Protein AF-A0A357VFW2-F1 (afdb_monomer)

Structure (mmCIF, N/CA/C/O backbone):
data_AF-A0A357VFW2-F1
#
_entry.id   AF-A0A357VFW2-F1
#
loop_
_atom_site.group_PDB
_atom_site.id
_atom_site.type_symbol
_atom_site.label_atom_id
_atom_site.label_alt_id
_atom_site.label_comp_id
_atom_site.label_asym_id
_atom_site.label_entity_id
_atom_site.label_seq_id
_atom_site.pdbx_PDB_ins_code
_atom_site.Cartn_x
_atom_site.Cartn_y
_atom_site.Cartn_z
_atom_site.occupancy
_atom_site.B_iso_or_equiv
_atom_site.auth_seq_id
_atom_site.auth_comp_id
_atom_site.auth_asym_id
_atom_site.auth_atom_id
_atom_site.pdbx_PDB_model_num
ATOM 1 N N . MET A 1 1 ? 42.791 -31.358 -46.274 1.00 45.53 1 MET A N 1
ATOM 2 C CA . MET A 1 1 ? 41.970 -30.712 -45.223 1.00 45.53 1 MET A CA 1
ATOM 3 C C . MET A 1 1 ? 42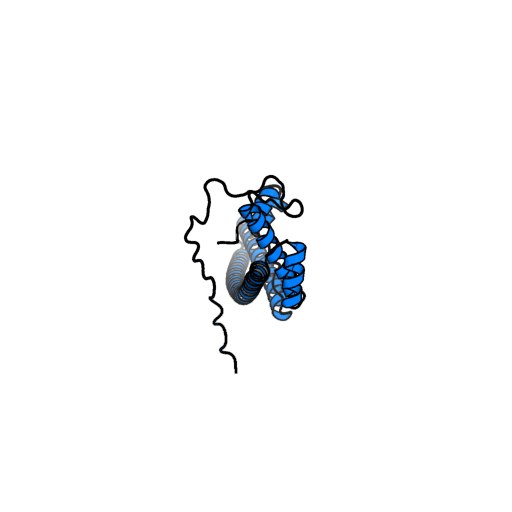.752 -29.547 -44.627 1.00 45.53 1 MET A C 1
ATOM 5 O O . MET A 1 1 ? 43.841 -29.800 -44.119 1.00 45.53 1 MET A O 1
ATOM 9 N N . PRO A 1 2 ? 42.292 -28.289 -44.724 1.00 45.78 2 PRO A N 1
ATOM 10 C CA . PRO A 1 2 ? 43.009 -27.167 -44.134 1.00 45.78 2 PRO A CA 1
ATOM 11 C C . PRO A 1 2 ? 42.614 -26.988 -42.661 1.00 45.78 2 PRO A C 1
ATOM 13 O O . PRO A 1 2 ? 41.439 -27.026 -42.304 1.00 45.78 2 PRO A O 1
ATOM 16 N N . LYS A 1 3 ? 43.633 -26.824 -41.811 1.00 48.56 3 LYS A N 1
ATOM 17 C CA . LYS A 1 3 ? 43.524 -26.674 -40.357 1.00 48.56 3 LYS A CA 1
ATOM 18 C C . LYS A 1 3 ? 42.734 -25.412 -39.990 1.00 48.56 3 LYS A C 1
ATOM 20 O O . LYS A 1 3 ? 43.004 -24.321 -40.490 1.00 48.56 3 LYS A O 1
ATOM 25 N N . THR A 1 4 ? 41.770 -25.587 -39.095 1.00 50.69 4 THR A N 1
ATOM 26 C CA . THR A 1 4 ? 40.896 -24.569 -38.510 1.00 50.69 4 THR A CA 1
ATOM 27 C C . THR A 1 4 ? 41.730 -23.462 -37.858 1.00 50.69 4 THR A C 1
ATOM 29 O O . THR A 1 4 ? 42.474 -23.716 -36.912 1.00 50.69 4 THR A O 1
ATOM 32 N N . LYS A 1 5 ? 41.623 -22.221 -38.350 1.00 56.19 5 LYS A N 1
ATOM 33 C CA . LYS A 1 5 ? 42.227 -21.054 -37.690 1.00 56.19 5 LYS A CA 1
ATOM 34 C C . LYS A 1 5 ? 41.502 -20.823 -36.364 1.00 56.19 5 LYS A C 1
ATOM 36 O O . LYS A 1 5 ? 40.316 -20.491 -36.360 1.00 56.19 5 LYS A O 1
ATOM 41 N N . ALA A 1 6 ? 42.203 -21.009 -35.249 1.00 59.91 6 ALA A N 1
ATOM 42 C CA . ALA A 1 6 ? 41.705 -20.637 -33.934 1.00 59.91 6 ALA A CA 1
ATOM 43 C C . ALA A 1 6 ? 41.395 -19.131 -33.936 1.00 59.91 6 ALA A C 1
ATOM 45 O O . ALA A 1 6 ? 42.291 -18.303 -34.099 1.00 59.91 6 ALA A O 1
ATOM 46 N N . LYS A 1 7 ? 40.112 -18.770 -33.804 1.00 60.91 7 LYS A N 1
ATOM 47 C CA . LYS A 1 7 ? 39.701 -17.385 -33.560 1.00 60.91 7 LYS A CA 1
ATOM 48 C C . LYS A 1 7 ? 40.281 -16.975 -32.210 1.00 60.91 7 LYS A C 1
ATOM 50 O O . LYS A 1 7 ? 39.771 -17.401 -31.176 1.00 60.91 7 LYS A O 1
ATOM 55 N N . LEU A 1 8 ? 41.331 -16.159 -32.227 1.00 60.22 8 LEU A N 1
ATOM 56 C CA . LEU A 1 8 ? 41.776 -15.408 -31.058 1.00 60.22 8 LEU A CA 1
ATOM 57 C C . LEU A 1 8 ? 40.572 -14.610 -30.545 1.00 60.22 8 LEU A C 1
ATOM 59 O O . LEU A 1 8 ? 40.124 -13.658 -31.186 1.00 60.22 8 LEU A O 1
ATOM 63 N N . ARG A 1 9 ? 39.989 -15.056 -29.426 1.00 61.56 9 ARG A N 1
ATOM 64 C CA . ARG A 1 9 ? 38.977 -14.286 -28.706 1.00 61.56 9 ARG A CA 1
ATOM 65 C C . ARG A 1 9 ? 39.698 -13.082 -28.127 1.00 61.56 9 ARG A C 1
ATOM 67 O O . ARG A 1 9 ? 40.464 -13.217 -27.181 1.00 61.56 9 ARG A O 1
ATOM 74 N N . PHE A 1 10 ? 39.473 -11.925 -28.728 1.00 65.31 10 PHE A N 1
ATOM 75 C CA . PHE A 1 10 ? 39.904 -10.659 -28.167 1.00 65.31 10 PHE A CA 1
ATOM 76 C C . PHE A 1 10 ? 39.159 -10.455 -26.840 1.00 65.31 10 PHE A C 1
ATOM 78 O O . PHE A 1 10 ? 37.964 -10.163 -26.838 1.00 65.31 10 PHE A O 1
ATOM 85 N N . SER A 1 11 ? 39.830 -10.707 -25.714 1.00 57.47 11 SER A N 1
ATOM 86 C CA . SER A 1 11 ? 39.312 -10.420 -24.376 1.00 57.47 11 SER A CA 1
ATOM 87 C C . SER A 1 11 ? 40.068 -9.227 -23.814 1.00 57.47 11 SER A C 1
ATOM 89 O O . SER A 1 11 ? 41.259 -9.332 -23.525 1.00 57.47 11 SER A O 1
ATOM 91 N N . VAL A 1 12 ? 39.379 -8.102 -23.653 1.00 64.94 12 VAL A N 1
ATOM 92 C CA . VAL A 1 12 ? 39.906 -6.951 -22.919 1.00 64.94 12 VAL A CA 1
ATOM 93 C C . VAL A 1 12 ? 39.138 -6.866 -21.615 1.00 64.94 12 VAL A C 1
ATOM 95 O O . VAL A 1 12 ? 37.922 -6.682 -21.617 1.00 64.94 12 VAL A O 1
ATOM 98 N N . THR A 1 13 ? 39.850 -7.007 -20.504 1.00 57.09 13 THR A N 1
ATOM 99 C CA . THR A 1 13 ? 39.324 -6.658 -19.187 1.00 57.09 13 THR A CA 1
ATOM 100 C C . THR A 1 13 ? 39.605 -5.178 -18.987 1.00 57.09 13 THR A C 1
ATOM 102 O O . THR A 1 13 ? 40.735 -4.789 -18.701 1.00 57.09 13 THR A O 1
ATOM 105 N N . VAL A 1 14 ? 38.595 -4.337 -19.202 1.00 57.28 14 VAL A N 1
ATOM 106 C CA . VAL A 1 14 ? 38.700 -2.909 -18.891 1.00 57.28 14 VAL A CA 1
ATOM 107 C C . VAL A 1 14 ? 38.576 -2.761 -17.375 1.00 57.28 14 VAL A C 1
ATOM 109 O O . VAL A 1 14 ? 37.474 -2.674 -16.842 1.00 57.28 14 VAL A O 1
ATOM 112 N N . CYS A 1 15 ? 39.708 -2.770 -16.674 1.00 52.91 15 CYS A N 1
ATOM 113 C CA . CYS A 1 15 ? 39.795 -2.268 -15.305 1.00 52.91 15 CYS A CA 1
ATOM 114 C C . CYS A 1 15 ? 40.083 -0.764 -15.378 1.00 52.91 15 CYS A C 1
ATOM 116 O O . CYS A 1 15 ? 41.238 -0.352 -15.375 1.00 52.91 15 CYS A O 1
ATOM 118 N N . GLY A 1 16 ? 39.030 0.039 -15.518 1.00 54.00 16 GLY A N 1
ATOM 119 C CA . GLY A 1 16 ? 39.086 1.497 -15.398 1.00 54.00 16 GLY A CA 1
ATOM 120 C C . GLY A 1 16 ? 38.185 1.971 -14.262 1.00 54.00 16 GLY A C 1
ATOM 121 O O . GLY A 1 16 ? 37.294 1.236 -13.828 1.00 54.00 16 GLY A O 1
ATOM 122 N N . GLU A 1 17 ? 38.399 3.197 -13.785 1.00 54.12 17 GLU A N 1
ATOM 123 C CA . GLU A 1 17 ? 37.435 3.874 -12.919 1.00 54.12 17 GLU A CA 1
ATOM 124 C C . GLU A 1 17 ? 36.082 3.920 -13.643 1.00 54.12 17 GLU A C 1
ATOM 126 O O . GLU A 1 17 ? 35.955 4.480 -14.730 1.00 54.12 17 GLU A O 1
ATOM 131 N N . PHE A 1 18 ? 35.059 3.285 -13.062 1.00 53.69 18 PHE A N 1
ATOM 132 C CA . PHE A 1 18 ? 33.713 3.202 -13.649 1.00 53.69 18 PHE A CA 1
ATOM 133 C C . PHE A 1 18 ? 33.060 4.590 -13.831 1.00 53.69 18 PHE A C 1
ATOM 135 O O . PHE A 1 18 ? 32.084 4.740 -14.566 1.00 53.69 18 PHE A O 1
ATOM 142 N N . PHE A 1 19 ? 33.627 5.610 -13.184 1.00 58.59 19 PHE A N 1
ATOM 143 C CA . PHE A 1 19 ? 33.194 6.997 -13.215 1.00 58.59 19 PHE A CA 1
ATOM 144 C C . PHE A 1 19 ? 34.379 7.894 -13.609 1.00 58.59 19 PHE A C 1
ATOM 146 O O . PHE A 1 19 ? 35.133 8.294 -12.728 1.00 58.59 19 PHE A O 1
ATOM 153 N N . PRO A 1 20 ? 34.582 8.203 -14.901 1.00 58.34 20 PRO A N 1
ATOM 154 C CA . PRO A 1 20 ? 35.579 9.197 -15.302 1.00 58.34 20 PRO A CA 1
ATOM 155 C C . PRO A 1 20 ? 35.304 10.554 -14.629 1.00 58.34 20 PRO A C 1
ATOM 157 O O . PRO A 1 20 ? 34.139 10.922 -14.458 1.00 58.34 20 PRO A O 1
ATOM 160 N N . GLU A 1 21 ? 36.359 11.325 -14.322 1.00 59.81 21 GLU A N 1
ATOM 161 C CA . GLU A 1 21 ? 36.261 12.703 -13.785 1.00 59.81 21 GLU A CA 1
ATOM 162 C C . GLU A 1 21 ? 35.327 13.591 -14.626 1.00 59.81 21 GLU A C 1
ATOM 164 O O . GLU A 1 21 ? 34.640 14.473 -14.110 1.00 59.81 21 GLU A O 1
ATOM 169 N N . VAL A 1 22 ? 35.253 13.303 -15.928 1.00 61.06 22 VAL A N 1
ATOM 170 C CA . VAL A 1 22 ? 34.288 13.871 -16.867 1.00 61.06 22 VAL A CA 1
ATOM 171 C C . VAL A 1 22 ? 33.423 12.737 -17.420 1.00 61.06 22 VAL A C 1
ATOM 173 O O . VAL A 1 22 ? 33.767 12.080 -18.402 1.00 61.06 22 VAL A O 1
ATOM 176 N N . TYR A 1 23 ? 32.284 12.483 -16.776 1.00 58.53 23 TYR A N 1
ATOM 177 C CA . TYR A 1 23 ? 31.280 11.540 -17.271 1.00 58.53 23 TYR A CA 1
ATOM 178 C C . TYR A 1 23 ? 30.591 12.117 -18.515 1.00 58.53 23 TYR A C 1
ATOM 180 O O . TYR A 1 23 ? 30.015 13.206 -18.421 1.00 58.53 23 TYR A O 1
ATOM 188 N N . PRO A 1 24 ? 30.606 11.438 -19.681 1.00 59.94 24 PRO A N 1
ATOM 189 C CA . PRO A 1 24 ? 29.911 11.950 -20.850 1.00 59.94 24 PRO A CA 1
ATOM 190 C C . PRO A 1 24 ? 28.411 12.025 -20.547 1.00 59.94 24 PRO A C 1
ATOM 192 O O . PRO A 1 24 ? 27.730 11.022 -20.335 1.00 59.94 24 PRO A O 1
ATOM 195 N N . THR A 1 25 ? 27.882 13.244 -20.529 1.00 63.94 25 THR A N 1
ATOM 196 C CA . THR A 1 25 ? 26.475 13.571 -20.289 1.00 63.94 25 THR A CA 1
ATOM 197 C C . THR A 1 25 ? 25.635 13.300 -21.534 1.00 63.94 25 THR A C 1
ATOM 199 O O . THR A 1 25 ? 24.902 14.174 -21.996 1.00 63.94 25 THR A O 1
ATOM 202 N N . PHE A 1 26 ? 25.704 12.091 -22.107 1.00 66.06 26 PHE A N 1
ATOM 203 C CA . PHE A 1 26 ? 24.722 11.724 -23.124 1.00 66.06 26 PHE A CA 1
ATOM 204 C C . PHE A 1 26 ? 23.339 11.698 -22.467 1.00 66.06 26 PHE A C 1
ATOM 206 O O . PHE A 1 26 ? 22.973 10.777 -21.737 1.00 66.06 26 PHE A O 1
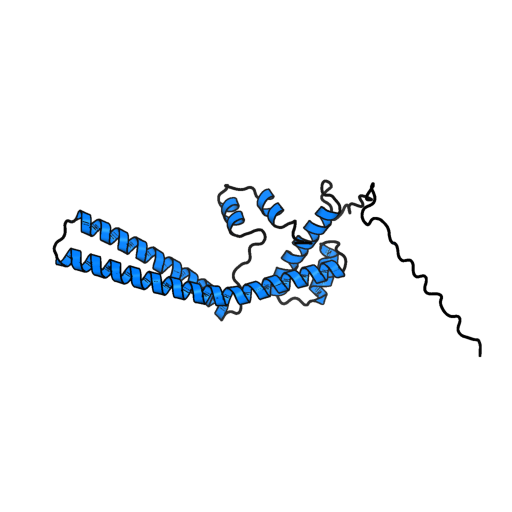ATOM 213 N N . ARG A 1 27 ? 22.576 12.762 -22.706 1.00 68.75 27 ARG A N 1
ATOM 214 C CA . ARG A 1 27 ? 21.189 12.903 -22.283 1.00 68.75 27 ARG A CA 1
ATOM 215 C C . ARG A 1 27 ? 20.349 12.699 -23.525 1.00 68.75 27 ARG A C 1
ATOM 217 O O . ARG A 1 27 ? 20.367 13.527 -24.432 1.00 68.75 27 ARG A O 1
ATOM 224 N N . SER A 1 28 ? 19.616 11.591 -23.579 1.00 71.88 28 SER A N 1
ATOM 225 C CA . SER A 1 28 ? 18.662 11.411 -24.671 1.00 71.88 28 SER A CA 1
ATOM 226 C C . SER A 1 28 ? 17.671 12.581 -24.662 1.00 71.88 28 SER A C 1
ATOM 228 O O . SER A 1 28 ? 17.050 12.863 -23.636 1.00 71.88 28 SER A O 1
ATOM 230 N N . SER A 1 29 ? 17.499 13.256 -25.795 1.00 78.69 29 SER A N 1
ATOM 231 C CA . SER A 1 29 ? 16.522 14.346 -25.923 1.00 78.69 29 SER A CA 1
ATOM 232 C C . SER A 1 29 ? 15.085 13.855 -25.730 1.00 78.69 29 SER A C 1
ATOM 234 O O . SER A 1 29 ? 14.225 14.598 -25.271 1.00 78.69 29 SER A O 1
ATOM 236 N N . ARG A 1 30 ? 14.831 12.579 -26.046 1.00 85.56 30 ARG A N 1
ATOM 237 C CA . ARG A 1 30 ? 13.511 11.949 -25.948 1.00 85.56 30 ARG A CA 1
ATOM 238 C C . ARG A 1 30 ? 13.084 11.635 -24.512 1.00 85.56 30 ARG A C 1
ATOM 240 O O . ARG A 1 30 ? 11.905 11.777 -24.201 1.00 85.56 30 ARG A O 1
ATOM 247 N N . TRP A 1 31 ? 13.998 11.172 -23.653 1.00 84.12 31 TRP A N 1
ATOM 248 C CA . TRP A 1 31 ? 13.641 10.668 -22.317 1.00 84.12 31 TRP A CA 1
ATOM 249 C C . TRP A 1 31 ? 14.241 11.464 -21.152 1.00 84.12 31 TRP A C 1
ATOM 251 O O . TRP A 1 31 ? 13.785 11.290 -20.015 1.00 84.12 31 TRP A O 1
ATOM 261 N N . SER A 1 32 ? 15.225 12.336 -21.397 1.00 82.19 32 SER A N 1
ATOM 262 C CA . SER A 1 32 ? 15.760 13.252 -20.383 1.00 82.19 32 SER A CA 1
ATOM 263 C C . SER A 1 32 ? 14.839 14.457 -20.180 1.00 82.19 32 SER A C 1
ATOM 265 O O . SER A 1 32 ? 14.143 14.891 -21.093 1.00 82.19 32 SER A O 1
ATOM 267 N N . ARG A 1 33 ? 14.853 15.018 -18.967 1.00 81.50 33 ARG A N 1
ATOM 268 C CA . ARG A 1 33 ? 14.204 16.301 -18.647 1.00 81.50 33 ARG A CA 1
ATOM 269 C C . ARG A 1 33 ? 15.148 17.500 -18.769 1.00 81.50 33 ARG A C 1
ATOM 271 O O . ARG A 1 33 ? 14.785 18.594 -18.360 1.00 81.50 33 ARG A O 1
ATOM 278 N N . GLY A 1 34 ? 16.359 17.300 -19.283 1.00 75.19 34 GLY A N 1
ATOM 279 C CA . GLY A 1 34 ? 17.353 18.359 -19.458 1.00 75.19 34 GLY A CA 1
ATOM 280 C C . GLY A 1 34 ? 18.142 18.671 -18.188 1.00 75.19 34 GLY A C 1
ATOM 281 O O . GLY A 1 34 ? 19.360 18.746 -18.267 1.00 75.19 34 GLY A O 1
ATOM 282 N N . GLU A 1 35 ? 17.496 18.758 -17.023 1.00 77.50 35 GLU A N 1
ATOM 283 C CA . GLU A 1 35 ? 18.152 19.093 -15.742 1.00 77.50 35 GLU A CA 1
ATOM 284 C C . GLU A 1 35 ? 18.766 17.873 -15.029 1.00 77.50 35 GLU A C 1
ATOM 286 O O . GLU A 1 35 ? 19.780 17.987 -14.346 1.00 77.50 35 GLU A O 1
ATOM 291 N N . GLU A 1 36 ? 18.210 16.678 -15.245 1.00 78.88 36 GLU A N 1
ATOM 292 C CA . GLU A 1 36 ? 18.602 15.438 -14.556 1.00 78.88 36 GLU A CA 1
ATOM 293 C C . GLU A 1 36 ? 19.929 14.868 -15.076 1.00 78.88 36 GLU A C 1
ATOM 295 O O . GLU A 1 36 ? 20.122 14.730 -16.288 1.00 78.88 36 GLU A O 1
ATOM 300 N N . ASP A 1 37 ? 20.821 14.455 -14.173 1.00 84.12 37 ASP A N 1
ATOM 301 C CA . ASP A 1 37 ? 22.002 13.679 -14.548 1.00 84.12 37 ASP A CA 1
ATOM 302 C C . ASP A 1 37 ? 21.605 12.338 -15.218 1.00 84.12 37 ASP A C 1
ATOM 304 O O . ASP A 1 37 ? 20.461 11.875 -15.071 1.00 84.12 37 ASP A O 1
ATOM 308 N N . PRO A 1 38 ? 22.499 11.715 -16.014 1.00 83.44 38 PRO A N 1
ATOM 309 C CA . PRO A 1 38 ? 22.179 10.469 -16.713 1.00 83.44 38 PRO A CA 1
ATOM 310 C C . PRO A 1 38 ? 21.689 9.355 -15.777 1.00 83.44 38 PRO A C 1
ATOM 312 O O . PRO A 1 38 ? 20.726 8.660 -16.109 1.00 83.44 38 PRO A O 1
ATOM 315 N N . LEU A 1 39 ? 22.276 9.240 -14.581 1.00 84.19 39 LEU A N 1
ATOM 316 C CA . LEU A 1 39 ? 21.887 8.242 -13.590 1.00 84.19 39 LEU A CA 1
ATOM 317 C C . LEU A 1 39 ? 20.485 8.531 -13.043 1.00 84.19 39 LEU A C 1
ATOM 319 O O . LEU A 1 39 ? 19.636 7.643 -13.053 1.00 84.19 39 LEU A O 1
ATOM 323 N N . ALA A 1 40 ? 20.187 9.766 -12.636 1.00 86.19 40 ALA A N 1
ATOM 324 C CA . ALA A 1 40 ? 18.856 10.163 -12.176 1.00 86.19 40 ALA A CA 1
ATOM 325 C C . ALA A 1 40 ? 17.786 9.978 -13.261 1.00 86.19 40 ALA A C 1
ATOM 327 O O . ALA A 1 40 ? 16.665 9.550 -12.959 1.00 86.19 40 ALA A O 1
ATOM 328 N N . THR A 1 41 ? 18.133 10.244 -14.525 1.00 88.44 41 THR A N 1
ATOM 329 C CA . THR A 1 41 ? 17.260 9.974 -15.675 1.00 88.44 41 THR A CA 1
ATOM 330 C C . THR A 1 41 ? 16.932 8.482 -15.752 1.00 88.44 41 THR A C 1
ATOM 332 O O . THR A 1 41 ? 15.754 8.112 -15.795 1.00 88.44 41 THR A O 1
ATOM 335 N N . GLU A 1 42 ? 17.944 7.616 -15.696 1.00 87.94 42 GLU A N 1
ATOM 336 C CA . GLU A 1 42 ? 17.767 6.163 -15.754 1.00 87.94 42 GLU A CA 1
ATOM 337 C C . GLU A 1 42 ? 17.000 5.622 -14.539 1.00 87.94 42 GLU A C 1
ATOM 339 O O . GLU A 1 42 ? 16.041 4.865 -14.700 1.00 87.94 42 GLU A O 1
ATOM 344 N N . MET A 1 43 ? 17.307 6.093 -13.327 1.00 90.12 43 MET A N 1
ATOM 345 C CA . MET A 1 43 ? 16.577 5.737 -12.104 1.00 90.12 43 MET A CA 1
ATOM 346 C C . MET A 1 43 ? 15.097 6.117 -12.193 1.00 90.12 43 MET A C 1
ATOM 348 O O . MET A 1 43 ? 14.220 5.307 -11.862 1.00 90.12 43 MET A O 1
ATOM 352 N N . ARG A 1 44 ? 14.788 7.323 -12.689 1.00 91.75 44 ARG A N 1
ATOM 353 C CA . ARG A 1 44 ? 13.407 7.773 -12.891 1.00 91.75 44 ARG A CA 1
ATOM 354 C C . ARG A 1 44 ? 12.683 6.908 -13.918 1.00 91.75 44 ARG A C 1
ATOM 356 O O . ARG A 1 44 ? 11.511 6.575 -13.697 1.00 91.75 44 ARG A O 1
ATOM 363 N N . LEU A 1 45 ? 13.326 6.599 -15.044 1.00 92.56 45 LEU A N 1
ATOM 364 C CA . LEU A 1 45 ? 12.744 5.789 -16.117 1.00 92.56 45 LEU A CA 1
ATOM 365 C C . LEU A 1 45 ? 12.514 4.357 -15.645 1.00 92.56 45 LEU A C 1
ATOM 367 O O . LEU A 1 45 ? 11.400 3.862 -15.783 1.00 92.56 45 LEU A O 1
ATOM 371 N N . PHE A 1 46 ? 13.483 3.754 -14.957 1.00 94.25 46 PHE A N 1
ATOM 372 C CA . PHE A 1 46 ? 13.350 2.442 -14.332 1.00 94.25 46 PHE A CA 1
ATOM 373 C C . PHE A 1 46 ? 12.194 2.392 -13.329 1.00 94.25 46 PHE A C 1
ATOM 375 O O . PHE A 1 46 ? 11.311 1.542 -13.431 1.00 94.25 46 PHE A O 1
ATOM 382 N N . CYS A 1 47 ? 12.121 3.346 -12.394 1.00 93.81 47 CYS A N 1
ATOM 383 C CA . CYS A 1 47 ? 11.024 3.400 -11.423 1.00 93.81 47 CYS A CA 1
ATOM 384 C C . CYS A 1 47 ? 9.666 3.677 -12.087 1.00 93.81 47 CYS A C 1
ATOM 386 O O . CYS A 1 47 ? 8.613 3.376 -11.524 1.00 93.81 47 CYS A O 1
ATOM 388 N N . SER A 1 48 ? 9.651 4.300 -13.265 1.00 94.25 48 SER A N 1
ATOM 389 C CA . SER A 1 48 ? 8.429 4.491 -14.051 1.00 94.25 48 SER A CA 1
ATOM 390 C C . SER A 1 48 ? 8.039 3.214 -14.792 1.00 94.25 48 SER A C 1
ATOM 392 O O . SER A 1 48 ? 6.868 2.844 -14.736 1.00 94.25 48 SER A O 1
ATOM 394 N N . CYS A 1 49 ? 9.015 2.507 -15.364 1.00 95.81 49 CYS A N 1
ATOM 395 C CA . CYS A 1 49 ? 8.853 1.204 -15.995 1.00 95.81 49 CYS A CA 1
ATOM 396 C C . CYS A 1 49 ? 8.335 0.165 -15.001 1.00 95.81 49 CYS A C 1
ATOM 398 O O . CYS A 1 49 ? 7.337 -0.477 -15.283 1.00 95.81 49 CYS A O 1
ATOM 400 N N . MET A 1 50 ? 8.898 0.082 -13.792 1.00 95.69 50 MET A N 1
ATOM 401 C CA . MET A 1 50 ? 8.423 -0.829 -12.740 1.00 95.69 50 MET A CA 1
ATOM 402 C C . MET A 1 50 ? 6.945 -0.582 -12.395 1.00 95.69 50 MET A C 1
ATOM 404 O O . MET A 1 50 ? 6.151 -1.516 -12.335 1.00 95.69 50 MET A O 1
ATOM 408 N N . ARG A 1 51 ? 6.542 0.682 -12.204 1.00 95.50 51 ARG A N 1
ATOM 409 C CA . ARG A 1 51 ? 5.142 1.038 -11.895 1.00 95.50 51 ARG A CA 1
ATOM 410 C C . ARG A 1 51 ? 4.194 0.733 -13.047 1.00 95.50 51 ARG A C 1
ATOM 412 O O . ARG A 1 51 ? 3.055 0.347 -12.818 1.00 95.50 51 ARG A O 1
ATOM 419 N N . TRP A 1 52 ? 4.653 0.951 -14.273 1.00 96.69 52 TRP A N 1
ATOM 420 C CA . TRP A 1 52 ? 3.902 0.612 -15.473 1.00 96.69 52 TRP A CA 1
ATOM 421 C C . TRP A 1 52 ? 3.769 -0.910 -15.624 1.00 96.69 52 TRP A C 1
ATOM 423 O O . TRP A 1 52 ? 2.654 -1.400 -15.777 1.00 96.69 52 TRP A O 1
ATOM 433 N N . ALA A 1 53 ? 4.868 -1.651 -15.476 1.00 96.88 53 ALA A N 1
ATOM 434 C CA . ALA A 1 53 ? 4.917 -3.107 -15.534 1.00 96.88 53 ALA A CA 1
ATOM 435 C C . ALA A 1 53 ? 4.027 -3.740 -14.461 1.00 96.88 53 ALA A C 1
ATOM 437 O O . ALA A 1 53 ? 3.316 -4.686 -14.757 1.00 96.88 53 ALA A O 1
ATOM 438 N N . PHE A 1 54 ? 3.985 -3.174 -13.251 1.00 96.69 54 PHE A N 1
ATOM 439 C CA . PHE A 1 54 ? 3.082 -3.616 -12.187 1.00 96.69 54 PHE A CA 1
ATOM 440 C C . PHE A 1 54 ? 1.611 -3.626 -12.628 1.00 96.69 54 PHE A C 1
ATOM 442 O O . PHE A 1 54 ? 0.910 -4.607 -12.408 1.00 96.69 54 PHE A O 1
ATOM 449 N N . ASN A 1 55 ? 1.148 -2.568 -13.302 1.00 95.56 55 ASN A N 1
ATOM 450 C CA . ASN A 1 55 ? -0.224 -2.528 -13.817 1.00 95.56 55 ASN A CA 1
ATOM 451 C C . ASN A 1 55 ? -0.434 -3.545 -14.949 1.00 95.56 55 ASN A C 1
ATOM 453 O O . ASN A 1 55 ? -1.472 -4.191 -14.997 1.00 95.56 55 ASN A O 1
ATOM 457 N N . ARG A 1 56 ? 0.561 -3.730 -15.826 1.00 96.62 56 ARG A N 1
ATOM 458 C CA . ARG A 1 56 ? 0.503 -4.736 -16.901 1.00 96.62 56 ARG A CA 1
ATOM 459 C C . ARG A 1 56 ? 0.456 -6.169 -16.364 1.00 96.62 56 ARG A C 1
ATOM 461 O O . ARG A 1 56 ? -0.254 -6.997 -16.920 1.00 96.62 56 ARG A O 1
ATOM 468 N N . LEU A 1 57 ? 1.166 -6.449 -15.270 1.00 95.69 57 LEU A N 1
ATOM 469 C CA . LEU A 1 57 ? 1.106 -7.740 -14.582 1.00 95.69 57 LEU A CA 1
ATOM 470 C C . LEU A 1 57 ? -0.293 -8.003 -14.007 1.00 95.69 57 LEU A C 1
ATOM 472 O O . LEU A 1 57 ? -0.787 -9.119 -14.117 1.00 95.69 57 LEU A O 1
ATOM 476 N N . LEU A 1 58 ? -0.955 -6.980 -13.452 1.00 93.88 58 LEU A N 1
ATOM 477 C CA . LEU A 1 58 ? -2.342 -7.093 -12.977 1.00 93.88 58 LEU A CA 1
ATOM 478 C C . LEU A 1 58 ? -3.345 -7.338 -14.111 1.00 93.88 58 LEU A C 1
ATOM 480 O O . LEU A 1 58 ? -4.365 -7.980 -13.893 1.00 93.88 58 LEU A O 1
ATOM 484 N N . GLU A 1 59 ? -3.051 -6.847 -15.312 1.00 94.50 59 GLU A N 1
ATOM 485 C CA . GLU A 1 59 ? -3.850 -7.086 -16.520 1.00 94.50 59 GLU A CA 1
ATOM 486 C C . GLU A 1 59 ? -3.562 -8.450 -17.174 1.00 94.50 59 GLU A C 1
ATOM 488 O O . GLU A 1 59 ? -4.218 -8.804 -18.149 1.00 94.50 59 GLU A O 1
ATOM 493 N N . GLY A 1 60 ? -2.593 -9.221 -16.663 1.00 93.88 60 GLY A N 1
ATOM 494 C CA . GLY A 1 60 ? -2.228 -10.534 -17.205 1.00 93.88 60 GLY A CA 1
ATOM 495 C C . GLY A 1 60 ? -1.385 -10.488 -18.485 1.00 93.88 60 GLY A C 1
ATOM 496 O O . GLY A 1 60 ? -1.300 -11.487 -19.195 1.00 93.88 60 GLY A O 1
ATOM 497 N N . VAL A 1 61 ? -0.754 -9.350 -18.795 1.00 95.56 61 VAL A N 1
ATOM 498 C CA . VAL A 1 61 ? 0.094 -9.193 -19.990 1.00 95.56 61 VAL A CA 1
ATOM 499 C C . VAL A 1 61 ? 1.338 -10.077 -19.889 1.00 95.56 61 VAL A C 1
ATOM 501 O O . VAL A 1 61 ? 1.943 -10.213 -18.820 1.00 95.56 61 VAL A O 1
ATOM 504 N N . SER A 1 62 ? 1.752 -10.662 -21.014 1.00 95.19 62 SER A N 1
ATOM 505 C CA . SER A 1 62 ? 2.877 -11.594 -21.039 1.00 95.19 62 SER A CA 1
ATOM 506 C C . SER A 1 62 ? 4.211 -10.917 -20.696 1.00 95.19 62 SER A C 1
ATOM 508 O O . SER A 1 62 ? 4.434 -9.725 -20.934 1.00 95.19 62 SER A O 1
ATOM 510 N N . ARG A 1 63 ? 5.155 -11.704 -20.161 1.00 93.50 63 ARG A N 1
ATOM 511 C CA . ARG A 1 63 ? 6.509 -11.229 -19.829 1.00 93.50 63 ARG A CA 1
ATOM 512 C C . ARG A 1 63 ? 7.193 -10.554 -21.019 1.00 93.50 63 ARG A C 1
ATOM 514 O O . ARG A 1 63 ? 7.800 -9.495 -20.847 1.00 93.50 63 ARG A O 1
ATOM 521 N N . ASP A 1 64 ? 7.129 -11.184 -22.187 1.00 93.94 64 ASP A N 1
ATOM 522 C CA . ASP A 1 64 ? 7.873 -10.742 -23.366 1.00 93.94 64 ASP A CA 1
ATOM 523 C C . ASP A 1 64 ? 7.311 -9.432 -23.924 1.00 93.94 64 ASP A C 1
ATOM 525 O O . ASP A 1 64 ? 8.078 -8.545 -24.306 1.00 93.94 64 ASP A O 1
ATOM 529 N N . GLU A 1 65 ? 5.990 -9.250 -23.868 1.00 95.44 65 GLU A N 1
ATOM 530 C CA . GLU A 1 65 ? 5.336 -7.990 -24.227 1.00 95.44 65 GLU A CA 1
ATOM 531 C C . GLU A 1 65 ? 5.710 -6.864 -23.264 1.00 95.44 65 GLU A C 1
ATOM 533 O O . GLU A 1 65 ? 6.117 -5.792 -23.716 1.00 95.44 65 GLU A O 1
ATOM 538 N N . ILE A 1 66 ? 5.656 -7.106 -21.945 1.00 95.31 66 ILE A N 1
ATOM 539 C CA . ILE A 1 66 ? 6.063 -6.111 -20.937 1.00 95.31 66 ILE A CA 1
ATOM 540 C C . ILE A 1 66 ? 7.516 -5.692 -21.170 1.00 95.31 66 ILE A C 1
ATOM 542 O O . ILE A 1 66 ? 7.835 -4.503 -21.157 1.00 95.31 66 ILE A O 1
ATOM 546 N N . LYS A 1 67 ? 8.400 -6.660 -21.426 1.00 94.81 67 LYS A N 1
ATOM 547 C CA . LYS A 1 67 ? 9.816 -6.402 -21.684 1.00 94.81 67 LYS A CA 1
ATOM 548 C C . LYS A 1 67 ? 10.032 -5.612 -22.978 1.00 94.81 67 LYS A C 1
ATOM 550 O O . LYS A 1 67 ? 10.854 -4.695 -22.987 1.00 94.81 67 LYS A O 1
ATOM 555 N N . LYS A 1 68 ? 9.345 -5.956 -24.071 1.00 95.31 68 LYS A N 1
ATOM 556 C CA . LYS A 1 68 ? 9.488 -5.274 -25.369 1.00 95.31 68 LYS A CA 1
ATOM 557 C C . LYS A 1 68 ? 8.951 -3.843 -25.308 1.00 95.31 68 LYS A C 1
ATOM 559 O O . LYS A 1 68 ? 9.685 -2.906 -25.609 1.00 95.31 68 LYS A O 1
ATOM 564 N N . LEU A 1 69 ? 7.715 -3.672 -24.840 1.00 95.56 69 LEU A N 1
ATOM 565 C CA . LEU A 1 69 ? 7.072 -2.362 -24.711 1.00 95.56 69 LEU A CA 1
ATOM 566 C C . LEU A 1 69 ? 7.782 -1.482 -23.675 1.00 95.56 69 LEU A C 1
ATOM 568 O O . LEU A 1 69 ? 7.936 -0.284 -23.889 1.00 95.56 69 LEU A O 1
ATOM 572 N N . GLY A 1 70 ? 8.265 -2.062 -22.574 1.00 94.12 70 GLY A N 1
ATOM 573 C CA . GLY A 1 70 ? 9.019 -1.334 -21.555 1.00 94.12 70 GLY A CA 1
ATOM 574 C C . GLY A 1 70 ? 10.326 -0.736 -22.090 1.00 94.12 70 GLY A C 1
ATOM 575 O O . GLY A 1 70 ? 10.648 0.410 -21.776 1.00 94.12 70 GLY A O 1
ATOM 576 N N . GLN A 1 71 ? 11.056 -1.467 -22.939 1.00 94.19 71 GLN A N 1
ATOM 577 C CA . GLN A 1 71 ? 12.258 -0.938 -23.600 1.00 94.19 71 GLN A CA 1
ATOM 578 C C . GLN A 1 71 ? 11.926 0.253 -24.501 1.00 94.19 71 GLN A C 1
ATOM 580 O O . GLN A 1 71 ? 12.573 1.292 -24.412 1.00 94.19 71 GLN A O 1
ATOM 585 N N . GLU A 1 72 ? 10.891 0.122 -25.330 1.00 93.62 72 GLU A N 1
ATOM 586 C CA . GLU A 1 72 ? 10.503 1.158 -26.289 1.00 93.62 72 GLU A CA 1
ATOM 587 C C . GLU A 1 72 ? 9.956 2.421 -25.605 1.00 93.62 72 GLU A C 1
ATOM 589 O O . GLU A 1 72 ? 10.336 3.543 -25.951 1.00 93.62 72 GLU A O 1
ATOM 594 N N . LEU A 1 73 ? 9.089 2.249 -24.604 1.00 93.88 73 LEU A N 1
ATOM 595 C CA . LEU A 1 73 ? 8.447 3.357 -23.897 1.00 93.88 73 LEU A CA 1
ATOM 596 C C . LEU A 1 73 ? 9.441 4.151 -23.048 1.00 93.88 73 LEU A C 1
ATOM 598 O O . LEU A 1 73 ? 9.401 5.383 -23.042 1.00 93.88 73 LEU A O 1
ATOM 602 N N . PHE A 1 74 ? 10.328 3.458 -22.330 1.00 92.56 74 PHE A N 1
ATOM 603 C CA . PHE A 1 74 ? 11.207 4.079 -21.337 1.00 92.56 74 PHE A CA 1
ATOM 604 C C . PHE A 1 74 ? 12.656 4.239 -21.806 1.00 92.56 74 PHE A C 1
ATOM 606 O O . PHE A 1 74 ? 13.446 4.800 -21.055 1.00 92.56 74 PHE A O 1
ATOM 613 N N . GLY A 1 75 ? 13.012 3.770 -23.005 1.00 90.62 75 GLY A N 1
ATOM 614 C CA . GLY A 1 75 ? 14.381 3.847 -23.525 1.00 90.62 75 GLY A CA 1
ATOM 615 C C . GLY A 1 75 ? 15.386 3.032 -22.706 1.00 90.62 75 GLY A C 1
ATOM 616 O O . GLY A 1 75 ? 16.568 3.362 -22.681 1.00 90.62 75 GLY A O 1
ATOM 617 N N . LEU A 1 76 ? 14.916 2.006 -21.988 1.00 89.75 76 LEU A N 1
ATOM 618 C CA . LEU A 1 76 ? 15.743 1.174 -21.113 1.00 89.75 76 LEU A CA 1
ATOM 619 C C . LEU A 1 76 ? 16.360 0.012 -21.888 1.00 89.75 76 LEU A C 1
ATOM 621 O O . LEU A 1 76 ? 15.756 -0.524 -22.816 1.00 89.75 76 LEU A O 1
ATOM 625 N N . ASN A 1 77 ? 17.526 -0.453 -21.439 1.00 91.19 77 ASN A N 1
ATOM 626 C CA . ASN A 1 77 ? 18.082 -1.715 -21.917 1.00 91.19 77 ASN A CA 1
ATOM 627 C C . ASN A 1 77 ? 17.143 -2.885 -21.557 1.00 91.19 77 ASN A C 1
ATOM 629 O O . ASN A 1 77 ? 16.541 -2.910 -20.482 1.00 91.19 77 ASN A O 1
ATOM 633 N N . SER A 1 78 ? 17.072 -3.890 -22.431 1.00 90.25 78 SER A N 1
ATOM 634 C CA . SER A 1 78 ? 16.362 -5.156 -22.222 1.00 90.25 78 SER A CA 1
ATOM 635 C C . SER A 1 78 ? 16.545 -5.783 -20.837 1.00 90.25 78 SER A C 1
ATOM 637 O O . SER A 1 78 ? 15.573 -6.307 -20.293 1.00 90.25 78 SER A O 1
ATOM 639 N N . ARG A 1 79 ? 17.752 -5.711 -20.256 1.00 92.31 79 ARG A N 1
ATOM 640 C CA . ARG A 1 79 ? 18.028 -6.207 -18.899 1.00 92.31 79 ARG A CA 1
ATOM 641 C C . ARG A 1 79 ? 17.285 -5.385 -17.846 1.00 92.31 79 ARG A C 1
ATOM 643 O O . ARG A 1 79 ? 16.502 -5.944 -17.095 1.00 92.31 79 ARG A O 1
ATOM 650 N N . TYR A 1 80 ? 17.433 -4.063 -17.875 1.00 92.44 80 TYR A N 1
ATOM 651 C CA . TYR A 1 80 ? 16.774 -3.154 -16.932 1.00 92.44 80 TYR A CA 1
ATOM 652 C C . TYR A 1 80 ? 15.246 -3.181 -17.052 1.00 92.44 80 TYR A C 1
ATOM 654 O O . TYR A 1 80 ? 14.547 -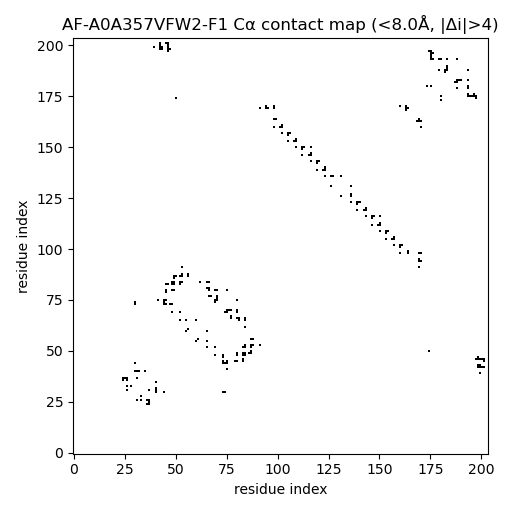3.065 -16.048 1.00 92.44 80 TYR A O 1
ATOM 662 N N . ALA A 1 81 ? 14.707 -3.352 -18.261 1.00 94.19 81 ALA A N 1
ATOM 663 C CA . ALA A 1 81 ? 13.269 -3.517 -18.458 1.00 94.19 81 ALA A CA 1
ATOM 664 C C . ALA A 1 81 ? 12.746 -4.829 -17.838 1.00 94.19 81 ALA A C 1
ATOM 666 O O . ALA A 1 81 ? 11.699 -4.821 -17.190 1.00 94.19 81 ALA A O 1
ATOM 667 N N . ASP A 1 82 ? 13.476 -5.942 -17.992 1.00 94.56 82 ASP A N 1
ATOM 668 C CA . ASP A 1 82 ? 13.111 -7.218 -17.356 1.00 94.56 82 ASP A CA 1
ATOM 669 C C . ASP A 1 82 ? 13.289 -7.159 -15.828 1.00 94.56 82 ASP A C 1
ATOM 671 O O . ASP A 1 82 ? 12.415 -7.621 -15.099 1.00 94.56 82 ASP A O 1
ATOM 675 N N . ASP A 1 83 ? 14.337 -6.498 -15.329 1.00 94.81 83 ASP A N 1
ATOM 676 C CA . ASP A 1 83 ? 14.558 -6.277 -13.893 1.00 94.81 83 ASP A CA 1
ATOM 677 C C . ASP A 1 83 ? 13.459 -5.402 -13.271 1.00 94.81 83 ASP A C 1
ATOM 679 O O . ASP A 1 83 ? 12.986 -5.673 -12.165 1.00 94.81 83 ASP A O 1
ATOM 683 N N . ALA A 1 84 ? 12.992 -4.369 -13.982 1.00 94.81 84 ALA A N 1
ATOM 684 C CA . ALA A 1 84 ? 11.874 -3.538 -13.541 1.00 94.81 84 ALA A CA 1
ATOM 685 C C . ALA A 1 84 ? 10.582 -4.357 -13.408 1.00 94.81 84 ALA A C 1
ATOM 687 O O . ALA A 1 84 ? 9.838 -4.180 -12.439 1.00 94.81 84 ALA A O 1
ATOM 688 N N . ARG A 1 85 ? 10.337 -5.280 -14.349 1.00 95.88 85 ARG A N 1
ATOM 689 C CA . ARG A 1 85 ? 9.234 -6.248 -14.276 1.00 95.88 85 ARG A CA 1
ATOM 690 C C . ARG A 1 85 ? 9.423 -7.215 -13.107 1.00 95.88 85 ARG A C 1
ATOM 692 O O . ARG A 1 85 ? 8.466 -7.437 -12.376 1.00 95.88 85 ARG A O 1
ATOM 699 N N . LEU A 1 86 ? 10.622 -7.761 -12.895 1.00 95.38 86 LEU A N 1
ATOM 700 C CA . LEU A 1 86 ? 10.908 -8.654 -11.765 1.00 95.38 86 LEU A CA 1
ATOM 701 C C . LEU A 1 86 ? 10.659 -7.959 -10.422 1.00 95.38 86 LEU A C 1
ATOM 703 O O . LEU A 1 86 ? 9.977 -8.513 -9.564 1.00 95.38 86 LEU A O 1
ATOM 707 N N . LYS A 1 87 ? 11.119 -6.711 -10.258 1.00 94.69 87 LYS A N 1
ATOM 708 C CA . LYS A 1 87 ? 10.807 -5.910 -9.063 1.00 94.69 87 LYS A CA 1
ATOM 709 C C . LYS A 1 87 ? 9.305 -5.647 -8.930 1.00 94.69 87 LYS A C 1
ATOM 711 O O . LYS A 1 87 ? 8.785 -5.686 -7.820 1.00 94.69 87 LYS A O 1
ATOM 716 N N . ALA A 1 88 ? 8.599 -5.389 -10.031 1.00 95.19 88 ALA A N 1
ATOM 717 C CA . ALA A 1 88 ? 7.147 -5.221 -10.007 1.00 95.19 88 ALA A CA 1
ATOM 718 C C . ALA A 1 88 ? 6.425 -6.504 -9.560 1.00 95.19 88 ALA A C 1
ATOM 720 O O . ALA A 1 88 ? 5.512 -6.424 -8.740 1.00 95.19 88 ALA A O 1
ATOM 721 N N . GLN A 1 89 ? 6.869 -7.667 -10.041 1.00 95.75 89 GLN A N 1
ATOM 722 C CA . GLN A 1 89 ? 6.351 -8.971 -9.632 1.00 95.75 89 GLN A CA 1
ATOM 723 C C . GLN A 1 89 ? 6.594 -9.217 -8.140 1.00 95.75 89 GLN A C 1
ATOM 725 O O . GLN A 1 89 ? 5.650 -9.509 -7.419 1.00 95.75 89 GLN A O 1
ATOM 730 N N . ALA A 1 90 ? 7.812 -8.973 -7.650 1.00 95.12 90 ALA A N 1
ATOM 731 C CA . ALA A 1 90 ? 8.131 -9.110 -6.229 1.00 95.12 90 ALA A CA 1
ATOM 732 C C . ALA A 1 90 ? 7.262 -8.201 -5.338 1.00 95.12 90 ALA A C 1
ATOM 734 O O . ALA A 1 90 ? 6.844 -8.598 -4.253 1.00 95.12 90 ALA A O 1
ATOM 735 N N . VAL A 1 91 ? 6.948 -6.981 -5.798 1.00 94.00 91 VAL A N 1
ATOM 736 C CA . VAL A 1 91 ? 5.999 -6.103 -5.094 1.00 94.00 91 VAL A CA 1
ATOM 737 C C . VAL A 1 91 ? 4.602 -6.719 -5.078 1.00 94.00 91 VAL A C 1
ATOM 739 O O . VAL A 1 91 ? 3.949 -6.680 -4.042 1.00 94.00 91 VAL A O 1
ATOM 742 N N . LEU A 1 92 ? 4.136 -7.271 -6.199 1.00 94.62 92 LEU A N 1
ATOM 743 C CA . LEU A 1 92 ? 2.822 -7.907 -6.300 1.00 94.62 92 LEU A CA 1
ATOM 744 C C . LEU A 1 92 ? 2.711 -9.117 -5.367 1.00 94.62 92 LEU A C 1
ATOM 746 O O . LEU A 1 92 ? 1.736 -9.211 -4.625 1.00 94.62 92 LEU A O 1
ATOM 750 N N . ASP A 1 93 ? 3.723 -9.980 -5.353 1.00 94.69 93 ASP A N 1
ATOM 751 C CA . ASP A 1 93 ? 3.771 -11.164 -4.492 1.00 94.69 93 ASP A CA 1
ATOM 752 C C . ASP A 1 93 ? 3.780 -10.755 -3.012 1.00 94.69 93 ASP A C 1
ATOM 754 O O . ASP A 1 93 ? 2.942 -11.208 -2.235 1.00 94.69 93 ASP A O 1
ATOM 758 N N . SER A 1 94 ? 4.602 -9.763 -2.651 1.00 94.62 94 SER A N 1
ATOM 759 C CA . SER A 1 94 ? 4.615 -9.193 -1.298 1.00 94.62 94 SER A CA 1
ATOM 760 C C . SER A 1 94 ? 3.260 -8.604 -0.879 1.00 94.62 94 SER A C 1
ATOM 762 O O . SER A 1 94 ? 2.898 -8.674 0.293 1.00 94.62 94 SER A O 1
ATOM 764 N N . GLN A 1 95 ? 2.491 -8.009 -1.800 1.00 94.38 95 GLN A N 1
ATOM 765 C CA . GLN A 1 95 ? 1.151 -7.507 -1.471 1.00 94.38 95 GLN A CA 1
ATOM 766 C C . GLN A 1 95 ? 0.134 -8.625 -1.245 1.00 94.38 95 GLN A C 1
ATOM 768 O O . GLN A 1 95 ? -0.766 -8.435 -0.431 1.00 94.38 95 GLN A O 1
ATOM 773 N N . LYS A 1 96 ? 0.263 -9.759 -1.942 1.00 93.31 96 LYS A N 1
ATOM 774 C CA . LYS A 1 96 ? -0.593 -10.930 -1.715 1.00 93.31 96 LYS A CA 1
ATOM 775 C C . LYS A 1 96 ? -0.341 -11.523 -0.335 1.00 93.31 96 LYS A C 1
ATOM 777 O O . LYS A 1 96 ? -1.280 -11.664 0.433 1.00 93.31 96 LYS A O 1
ATOM 782 N N . GLU A 1 97 ? 0.922 -11.746 0.018 1.00 93.94 97 GLU A N 1
ATOM 783 C CA . GLU A 1 97 ? 1.293 -12.236 1.354 1.00 93.94 97 GLU A CA 1
ATOM 784 C C . GLU A 1 97 ? 0.838 -11.274 2.463 1.00 93.94 97 GLU A C 1
ATOM 786 O O . GLU A 1 97 ? 0.346 -11.686 3.514 1.00 93.94 97 GLU A O 1
ATOM 791 N N . LEU A 1 98 ? 0.969 -9.964 2.227 1.00 94.38 98 LEU A N 1
ATOM 792 C CA . LEU A 1 98 ? 0.540 -8.955 3.190 1.00 94.38 98 LEU A CA 1
ATOM 793 C C . LEU A 1 98 ? -0.983 -8.924 3.369 1.00 94.38 98 LEU A C 1
ATOM 795 O O . LEU A 1 98 ? -1.440 -8.584 4.459 1.00 94.38 98 LEU A O 1
ATOM 799 N N . LEU A 1 99 ? -1.759 -9.254 2.331 1.00 94.44 99 LEU A N 1
ATOM 800 C CA . LEU A 1 99 ? -3.219 -9.281 2.396 1.00 94.44 99 LEU A CA 1
ATOM 801 C C . LEU A 1 99 ? -3.698 -10.298 3.434 1.00 94.44 99 LEU A C 1
ATOM 803 O O . LEU A 1 99 ? -4.485 -9.931 4.306 1.00 94.44 99 LEU A O 1
ATOM 807 N N . ASP A 1 100 ? -3.163 -11.519 3.392 1.00 92.19 100 ASP A N 1
ATOM 808 C CA . ASP A 1 100 ? -3.523 -12.593 4.326 1.00 92.19 100 ASP A CA 1
ATOM 809 C C . ASP A 1 100 ? -3.240 -12.184 5.780 1.00 92.19 100 ASP A C 1
ATOM 811 O O . ASP A 1 100 ? -4.103 -12.269 6.660 1.00 92.19 100 ASP A O 1
ATOM 815 N N . LEU A 1 101 ? -2.047 -11.633 6.023 1.00 94.88 101 LEU A N 1
ATOM 816 C CA . LEU A 1 101 ? -1.655 -11.132 7.341 1.00 94.88 101 LEU A CA 1
ATOM 817 C C . LEU A 1 101 ? -2.530 -9.953 7.794 1.00 94.88 101 LEU A C 1
ATOM 819 O O . LEU A 1 101 ? -2.889 -9.842 8.970 1.00 94.88 101 LEU A O 1
ATOM 823 N N . GLU A 1 102 ? -2.881 -9.041 6.882 1.00 94.38 102 GLU A N 1
ATOM 824 C CA . GLU A 1 102 ? -3.677 -7.860 7.213 1.00 94.38 102 GLU A CA 1
ATOM 825 C C . GLU A 1 102 ? -5.131 -8.219 7.551 1.00 94.38 102 GLU A C 1
ATOM 827 O O . GLU A 1 102 ? -5.711 -7.575 8.440 1.00 94.38 102 GLU A O 1
ATOM 832 N N . VAL A 1 103 ? -5.699 -9.239 6.897 1.00 95.25 103 VAL A N 1
ATOM 833 C CA . VAL A 1 103 ? -7.006 -9.824 7.239 1.00 95.25 103 VAL A CA 1
ATOM 834 C C . VAL A 1 103 ? -6.960 -10.362 8.668 1.00 95.25 103 VAL A C 1
ATOM 836 O O . VAL A 1 103 ? -7.661 -9.828 9.534 1.00 95.25 103 VAL A O 1
ATOM 839 N N . GLU A 1 104 ? -6.045 -11.292 8.960 1.00 95.94 104 GLU A N 1
ATOM 840 C CA . GLU A 1 104 ? -5.929 -11.932 10.280 1.00 95.94 104 GLU A CA 1
ATOM 841 C C . GLU A 1 104 ? -5.711 -10.897 11.404 1.00 95.94 104 GLU A C 1
ATOM 843 O O . GLU A 1 104 ? -6.341 -10.915 12.472 1.00 95.94 104 GLU A O 1
ATOM 848 N N . GLU A 1 105 ? -4.827 -9.921 11.179 1.00 96.88 105 GLU A N 1
ATOM 849 C CA . GLU A 1 105 ? -4.610 -8.844 12.138 1.00 96.88 105 GLU A CA 1
ATOM 850 C C . GLU A 1 105 ? -5.857 -7.977 12.351 1.00 96.88 105 GLU A C 1
ATOM 852 O O . GLU A 1 105 ? -6.103 -7.496 13.469 1.00 96.88 105 GLU A O 1
ATOM 857 N N . THR A 1 106 ? -6.606 -7.695 11.283 1.00 96.44 106 THR A N 1
ATOM 858 C CA . THR A 1 106 ? -7.801 -6.848 11.340 1.00 96.44 106 THR A CA 1
ATOM 859 C C . THR A 1 106 ? -8.928 -7.564 12.081 1.00 96.44 106 THR A C 1
ATOM 861 O O . THR A 1 106 ? -9.551 -6.936 12.943 1.00 96.44 106 THR A O 1
ATOM 864 N N . GLU A 1 107 ? -9.099 -8.872 11.885 1.00 97.31 107 GLU A N 1
ATOM 865 C CA . GLU A 1 107 ? -10.010 -9.717 12.667 1.00 97.31 107 GLU A CA 1
ATOM 866 C C . GLU A 1 107 ? -9.659 -9.708 14.159 1.00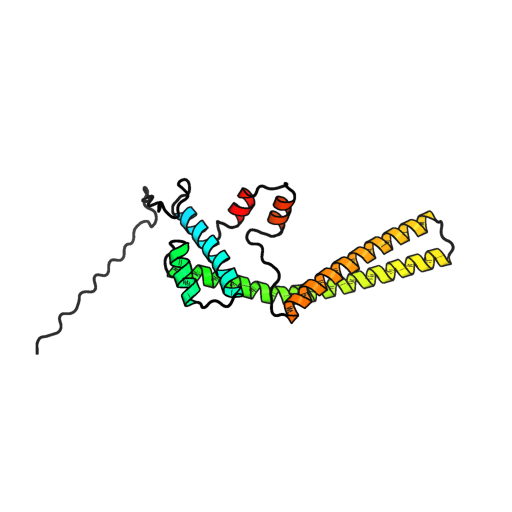 97.31 107 GLU A C 1
ATOM 868 O O . GLU A 1 107 ? -10.505 -9.415 15.013 1.00 97.31 107 GLU A O 1
ATOM 873 N N . LYS A 1 108 ? -8.380 -9.920 14.506 1.00 97.94 108 LYS A N 1
ATOM 874 C CA . LYS A 1 108 ? -7.912 -9.851 15.903 1.00 97.94 108 LYS A CA 1
ATOM 875 C C . LYS A 1 108 ? -8.197 -8.478 16.520 1.00 97.94 108 LYS A C 1
ATOM 877 O O . LYS A 1 108 ? -8.629 -8.378 17.677 1.00 97.94 108 LYS A O 1
ATOM 882 N N . LYS A 1 109 ? -7.974 -7.392 15.767 1.00 97.75 109 LYS A N 1
ATOM 883 C CA . LYS A 1 109 ? -8.282 -6.014 16.201 1.00 97.75 109 LYS A CA 1
ATOM 884 C C . LYS A 1 109 ? -9.790 -5.813 16.384 1.00 97.75 109 LYS A C 1
ATOM 886 O O . LYS A 1 109 ? -10.183 -5.192 17.378 1.00 97.75 109 LYS A O 1
ATOM 891 N N . LEU A 1 110 ? -10.615 -6.352 15.488 1.00 97.62 110 LEU A N 1
ATOM 892 C CA . LEU A 1 110 ? -12.075 -6.301 15.559 1.00 97.62 110 LEU A CA 1
ATOM 893 C C . LEU A 1 110 ? -12.597 -7.053 16.786 1.00 97.62 110 LEU A C 1
ATOM 895 O O . LEU A 1 110 ? -13.352 -6.481 17.572 1.00 97.62 110 LEU A O 1
ATOM 899 N N . GLY A 1 111 ? -12.113 -8.271 17.039 1.00 97.69 111 GLY A N 1
ATOM 900 C CA . GLY A 1 111 ? -12.468 -9.051 18.227 1.00 97.69 111 GLY A CA 1
ATOM 901 C C . GLY A 1 111 ? -12.150 -8.309 19.530 1.00 97.69 111 GLY A C 1
ATOM 902 O O . GLY A 1 111 ? -12.989 -8.215 20.429 1.00 97.69 111 GLY A O 1
ATOM 903 N N . ARG A 1 112 ? -10.968 -7.680 19.626 1.00 97.88 112 ARG A N 1
ATOM 904 C CA . ARG A 1 112 ? -10.603 -6.826 20.777 1.00 97.88 112 ARG A CA 1
ATOM 905 C C . ARG A 1 112 ? -11.516 -5.600 20.903 1.00 97.88 112 ARG A C 1
ATOM 907 O O . ARG A 1 112 ? -11.859 -5.213 22.022 1.00 97.88 112 ARG A O 1
ATOM 914 N N . ALA A 1 113 ? -11.900 -4.977 19.788 1.00 97.06 113 ALA A N 1
ATOM 915 C CA . ALA A 1 113 ? -12.793 -3.820 19.781 1.00 97.06 113 ALA A CA 1
ATOM 916 C C . ALA A 1 113 ? -14.216 -4.191 20.232 1.00 97.06 113 ALA A C 1
ATOM 918 O O . ALA A 1 113 ? -14.757 -3.513 21.107 1.00 97.06 113 ALA A O 1
ATOM 919 N N . ARG A 1 114 ? -14.766 -5.307 19.731 1.00 97.88 114 ARG A N 1
ATOM 920 C CA . ARG A 1 114 ? -16.075 -5.852 20.132 1.00 97.88 114 ARG A CA 1
ATOM 921 C C . ARG A 1 114 ? -16.120 -6.185 21.624 1.00 97.88 114 ARG A C 1
ATOM 923 O O . ARG A 1 114 ? -17.047 -5.765 22.310 1.00 97.88 114 ARG A O 1
ATOM 930 N N . LYS A 1 115 ? -15.072 -6.819 22.173 1.00 98.06 115 LYS A N 1
ATOM 931 C CA . LYS A 1 115 ? -14.964 -7.069 23.628 1.00 98.06 115 LYS A CA 1
ATOM 932 C C . LYS A 1 115 ? -15.034 -5.770 24.442 1.00 98.06 115 LYS A C 1
ATOM 934 O O . LYS A 1 115 ? -15.770 -5.693 25.424 1.00 98.06 115 LYS A O 1
ATOM 939 N N . LYS A 1 116 ? -14.302 -4.727 24.029 1.00 97.06 116 LYS A N 1
ATOM 940 C CA . LYS A 1 116 ? -14.321 -3.414 24.706 1.00 97.06 116 LYS A CA 1
ATOM 941 C C . LYS A 1 116 ? -15.674 -2.710 24.592 1.00 97.06 116 LYS A C 1
ATOM 943 O O . LYS A 1 116 ? -16.087 -2.066 25.552 1.00 97.06 116 LYS A O 1
ATOM 948 N N . LEU A 1 117 ? -16.346 -2.829 23.448 1.00 97.44 117 LEU A N 1
ATOM 949 C CA . LEU A 1 117 ? -17.698 -2.311 23.246 1.00 97.44 117 LEU A CA 1
ATOM 950 C C . LEU A 1 117 ? -18.697 -3.010 24.175 1.00 97.44 117 LEU A C 1
ATOM 952 O O . LEU A 1 117 ? -19.407 -2.327 24.904 1.00 97.44 117 LEU A O 1
ATOM 956 N N . GLY A 1 118 ? -18.666 -4.343 24.248 1.00 96.75 118 GLY A N 1
ATOM 957 C CA . GLY A 1 118 ? -19.533 -5.107 25.148 1.00 96.75 118 GLY A CA 1
ATOM 958 C C . GLY A 1 118 ? -19.341 -4.733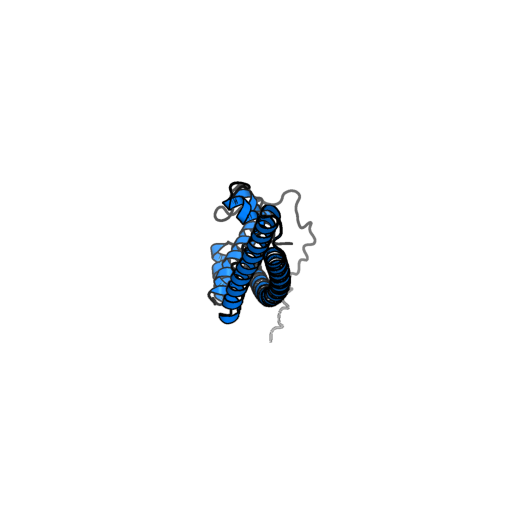 26.622 1.00 96.75 118 GLY A C 1
ATOM 959 O O . GLY A 1 118 ? -20.313 -4.582 27.356 1.00 96.75 118 GLY A O 1
ATOM 960 N N . LEU A 1 119 ? -18.097 -4.503 27.063 1.00 97.38 119 LEU A N 1
ATOM 961 C CA . LEU A 1 119 ? -17.824 -3.999 28.416 1.00 97.38 119 LEU A CA 1
ATOM 962 C C . LEU A 1 119 ? -18.383 -2.588 28.645 1.00 97.38 119 LEU A C 1
ATOM 964 O O . LEU A 1 119 ? -18.904 -2.313 29.723 1.00 97.38 119 LEU A O 1
ATOM 968 N N . ALA A 1 120 ? -18.275 -1.696 27.658 1.00 95.81 120 ALA A N 1
ATOM 969 C CA . ALA A 1 120 ? -18.817 -0.342 27.754 1.00 95.81 120 ALA A CA 1
ATOM 970 C C . ALA A 1 120 ? -20.354 -0.350 27.823 1.00 95.81 120 ALA A C 1
ATOM 972 O O . ALA A 1 120 ? -20.914 0.329 28.677 1.00 95.81 120 ALA A O 1
ATOM 973 N N . MET A 1 121 ? -21.018 -1.173 27.005 1.00 96.12 121 MET A N 1
ATOM 974 C CA . MET A 1 121 ? -22.476 -1.340 27.037 1.00 96.12 121 MET A CA 1
ATOM 975 C C . MET A 1 121 ? -22.955 -1.902 28.379 1.00 96.12 121 MET A C 1
ATOM 977 O O . MET A 1 121 ? -23.885 -1.365 28.965 1.00 96.12 121 MET A O 1
ATOM 981 N N . LYS A 1 122 ? -22.267 -2.914 28.929 1.00 96.81 122 LYS A N 1
ATOM 982 C CA . LYS A 1 122 ? -22.577 -3.446 30.270 1.00 96.81 122 LYS A CA 1
ATOM 983 C C . LYS A 1 122 ? -22.440 -2.390 31.371 1.00 96.81 122 LYS A C 1
ATOM 985 O O . LYS A 1 122 ? -23.194 -2.419 32.336 1.00 96.81 122 LYS A O 1
ATOM 990 N N . LYS A 1 123 ? -21.457 -1.488 31.265 1.00 95.00 123 LYS A N 1
ATOM 991 C CA . LYS A 1 123 ? -21.283 -0.386 32.226 1.00 95.00 123 LYS A CA 1
ATOM 992 C C . LYS A 1 123 ? -22.395 0.652 32.115 1.00 95.00 123 LYS A C 1
ATOM 994 O O . LYS A 1 123 ? -22.845 1.122 33.151 1.00 95.00 123 LYS A O 1
ATOM 999 N N . LEU A 1 124 ? -22.809 0.982 30.893 1.00 93.94 124 LEU A N 1
ATOM 1000 C CA . LEU A 1 124 ? -23.930 1.883 30.638 1.00 93.94 124 LEU A CA 1
ATOM 1001 C C . LEU A 1 124 ? -25.230 1.315 31.224 1.00 93.94 124 LEU A C 1
ATOM 1003 O O . LEU A 1 124 ? -25.816 1.962 32.081 1.00 93.94 124 LEU A O 1
ATOM 1007 N N . ALA A 1 125 ? -25.580 0.067 30.892 1.00 94.56 125 ALA A N 1
ATOM 1008 C CA . ALA A 1 125 ? -26.784 -0.593 31.407 1.00 94.56 125 ALA A CA 1
ATOM 1009 C C . ALA A 1 125 ? -26.827 -0.614 32.947 1.00 94.56 125 ALA A C 1
ATOM 1011 O O . ALA A 1 125 ? -27.818 -0.234 33.557 1.00 94.56 125 ALA A O 1
ATOM 1012 N N . LYS A 1 126 ? -25.705 -0.949 33.602 1.00 95.50 126 LYS A N 1
ATOM 1013 C CA . LYS A 1 126 ? -25.614 -0.916 35.074 1.00 95.50 126 LYS A CA 1
ATOM 1014 C C . LYS A 1 126 ? -25.739 0.486 35.675 1.00 95.50 126 LYS A C 1
ATOM 1016 O O . LYS A 1 126 ? -26.098 0.601 36.843 1.00 95.50 126 LYS A O 1
ATOM 1021 N N . ALA A 1 127 ? -25.344 1.532 34.952 1.00 92.69 127 ALA A N 1
ATOM 1022 C CA . ALA A 1 127 ? -25.475 2.910 35.420 1.00 92.69 127 ALA A CA 1
ATOM 1023 C C . ALA A 1 127 ? -26.923 3.403 35.285 1.00 92.69 127 ALA A C 1
ATOM 1025 O O . ALA A 1 127 ? -27.410 4.081 36.186 1.00 92.69 127 ALA A O 1
ATOM 1026 N N . GLU A 1 128 ? -27.604 3.007 34.207 1.00 91.38 128 GLU A N 1
ATOM 1027 C CA . GLU A 1 128 ? -29.032 3.254 33.982 1.00 91.38 128 GLU A CA 1
ATOM 1028 C C . GLU A 1 128 ? -29.888 2.535 35.038 1.00 91.38 128 GLU A C 1
ATOM 1030 O O . GLU A 1 128 ? -30.696 3.175 35.703 1.00 91.38 128 GLU A O 1
ATOM 1035 N N . GLU A 1 129 ? -29.635 1.244 35.291 1.00 93.50 129 GLU A N 1
ATOM 1036 C CA . GLU A 1 129 ? -30.328 0.454 36.327 1.00 93.50 129 GLU A CA 1
ATOM 1037 C C . GLU A 1 129 ? -30.188 1.053 37.735 1.00 93.50 129 GLU A C 1
ATOM 1039 O O . GLU A 1 129 ? -31.112 0.988 38.541 1.00 93.50 129 GLU A O 1
ATOM 1044 N N . LYS A 1 130 ? -29.026 1.636 38.050 1.00 93.56 130 LYS A N 1
ATOM 1045 C CA . LYS A 1 130 ? -28.741 2.236 39.363 1.00 93.56 130 LYS A CA 1
ATOM 1046 C C . LYS A 1 130 ? -29.221 3.682 39.500 1.00 93.56 130 LYS A C 1
ATOM 1048 O O . LYS A 1 130 ? -28.984 4.275 40.549 1.00 93.56 130 LYS A O 1
ATOM 1053 N N . GLY A 1 131 ? -29.829 4.261 38.462 1.00 88.81 131 GLY A N 1
ATOM 1054 C CA . GLY A 1 131 ? -30.263 5.659 38.473 1.00 88.81 131 GLY A CA 1
ATOM 1055 C C . GLY A 1 131 ? -29.107 6.643 38.675 1.00 88.81 131 GLY A C 1
ATOM 1056 O O . GLY A 1 131 ? -29.226 7.590 39.450 1.00 88.81 131 GLY A O 1
ATOM 1057 N N . ALA A 1 132 ? -27.956 6.392 38.040 1.00 89.62 132 ALA A N 1
ATOM 1058 C CA . ALA A 1 132 ? -26.797 7.278 38.136 1.00 89.62 132 ALA A CA 1
ATOM 1059 C C . ALA A 1 132 ? -27.117 8.706 37.634 1.00 89.62 132 ALA A C 1
ATOM 1061 O O . ALA A 1 132 ? -28.045 8.887 36.843 1.00 89.62 132 ALA A O 1
ATOM 1062 N N . PRO A 1 133 ? -26.330 9.726 38.032 1.00 92.62 133 PRO A N 1
ATOM 1063 C CA . PRO A 1 133 ? -26.546 11.094 37.572 1.00 92.62 133 PRO A CA 1
ATOM 1064 C C . PRO A 1 133 ? -26.575 11.191 36.033 1.00 92.62 133 PRO A C 1
ATOM 1066 O O . PRO A 1 133 ? -25.734 10.556 35.381 1.00 92.62 133 PRO A O 1
ATOM 1069 N N . PRO A 1 134 ? -27.464 12.016 35.443 1.00 90.06 134 PRO A N 1
ATOM 1070 C CA . PRO A 1 134 ? -27.613 12.132 33.988 1.00 90.06 134 PRO A CA 1
ATOM 1071 C C . PRO A 1 134 ? -26.301 12.422 33.243 1.00 90.06 134 PRO A C 1
ATOM 1073 O O . PRO A 1 134 ? -26.028 11.823 32.205 1.00 90.06 134 PRO A O 1
ATOM 1076 N N . GLU A 1 135 ? -25.435 13.260 33.819 1.00 92.50 135 GLU A N 1
ATOM 1077 C CA . GLU A 1 135 ? -24.126 13.616 33.250 1.00 92.50 135 GLU A CA 1
ATOM 1078 C C . GLU A 1 135 ? -23.194 12.394 33.093 1.00 92.50 135 GLU A C 1
ATOM 1080 O O . GLU A 1 135 ? -22.451 12.256 32.116 1.00 92.50 135 GLU A O 1
ATOM 1085 N N . VAL A 1 136 ? -23.257 11.450 34.039 1.00 91.25 136 VAL A N 1
ATOM 1086 C CA . VAL A 1 136 ? -22.457 10.217 33.996 1.00 91.25 136 VAL A CA 1
ATOM 1087 C C . VAL A 1 136 ? -22.974 9.280 32.905 1.00 91.25 136 VAL A C 1
ATOM 1089 O O . VAL A 1 136 ? -22.173 8.682 32.178 1.00 91.25 136 VAL A O 1
ATOM 1092 N N . ILE A 1 137 ? -24.297 9.172 32.766 1.00 91.31 137 ILE A N 1
ATOM 1093 C CA . ILE A 1 137 ? -24.953 8.353 31.738 1.00 91.31 137 ILE A CA 1
ATOM 1094 C C . ILE A 1 137 ? -24.610 8.892 30.341 1.00 91.31 137 ILE A C 1
ATOM 1096 O O . ILE A 1 137 ? -24.161 8.132 29.479 1.00 91.31 137 ILE A O 1
ATOM 1100 N N . GLU A 1 138 ? -24.692 10.207 30.133 1.00 94.19 138 GLU A N 1
ATOM 1101 C CA . GLU A 1 138 ? -24.345 10.847 28.859 1.00 94.19 138 GLU A CA 1
ATOM 1102 C C . GLU A 1 138 ? -22.886 10.573 28.448 1.00 94.19 138 GLU A C 1
ATOM 1104 O O . GLU A 1 138 ? -22.597 10.169 27.314 1.00 94.19 138 GLU A O 1
ATOM 1109 N N . LYS A 1 139 ? -21.943 10.678 29.392 1.00 95.06 139 LYS A N 1
ATOM 1110 C CA . LYS A 1 139 ? -20.527 10.360 29.145 1.00 95.06 139 LYS A CA 1
ATOM 1111 C C . LYS A 1 139 ? -20.310 8.890 28.761 1.00 95.06 139 LYS A C 1
ATOM 1113 O O . LYS A 1 139 ? -19.450 8.573 27.922 1.00 95.06 139 LYS A O 1
ATOM 1118 N N . LEU A 1 140 ? -21.075 7.973 29.354 1.00 94.69 140 LEU A N 1
ATOM 1119 C CA . LEU A 1 140 ? -21.044 6.554 28.996 1.00 94.69 140 LEU A CA 1
ATOM 1120 C C . LEU A 1 140 ? -21.633 6.316 27.599 1.00 94.69 140 LEU A C 1
ATOM 1122 O O . LEU A 1 140 ? -21.015 5.579 26.825 1.00 94.69 140 LEU A O 1
ATOM 1126 N N . HIS A 1 141 ? -22.721 6.995 27.219 1.00 95.06 141 HIS A N 1
ATOM 1127 C CA . HIS A 1 141 ? -23.244 6.954 25.847 1.00 95.06 141 HIS A CA 1
ATOM 1128 C C . HIS A 1 141 ? -22.206 7.421 24.824 1.00 95.06 141 HIS A C 1
ATOM 1130 O O . HIS A 1 141 ? -21.975 6.728 23.830 1.00 95.06 141 HIS A O 1
ATOM 1136 N N . LEU A 1 142 ? -21.516 8.541 25.073 1.00 95.88 142 LEU A N 1
ATOM 1137 C CA . LEU A 1 142 ? -20.439 9.020 24.194 1.00 95.88 142 LEU A CA 1
ATOM 1138 C C . LEU A 1 142 ? -19.316 7.984 24.056 1.00 95.88 142 LEU A C 1
ATOM 1140 O O . LEU A 1 142 ? -18.804 7.745 22.957 1.00 95.88 142 LEU A O 1
ATOM 1144 N N . THR A 1 143 ? -18.969 7.317 25.157 1.00 95.31 143 THR A N 1
ATOM 1145 C CA . THR A 1 143 ? -17.974 6.239 25.155 1.00 95.31 143 THR A CA 1
ATOM 1146 C C . THR A 1 143 ? -18.434 5.060 24.299 1.00 95.31 143 THR A C 1
ATOM 1148 O O . THR A 1 143 ? -17.667 4.584 23.456 1.00 95.31 143 THR A O 1
ATOM 1151 N N . VAL A 1 144 ? -19.675 4.597 24.474 1.00 96.94 144 VAL A N 1
ATOM 1152 C CA . VAL A 1 144 ? -20.263 3.512 23.672 1.00 96.94 144 VAL A CA 1
ATOM 1153 C C . VAL A 1 144 ? -20.293 3.901 22.195 1.00 96.94 144 VAL A C 1
ATOM 1155 O O . VAL A 1 144 ? -19.796 3.138 21.368 1.00 96.94 144 VAL A O 1
ATOM 1158 N N . LYS A 1 145 ? -20.746 5.116 21.864 1.00 97.25 145 LYS A N 1
ATOM 1159 C CA . LYS A 1 145 ? -20.763 5.655 20.495 1.00 97.25 145 LYS A CA 1
ATOM 1160 C C . LYS A 1 145 ? -19.371 5.639 19.858 1.00 97.25 145 LYS A C 1
ATOM 1162 O O . LYS A 1 145 ? -19.202 5.135 18.750 1.00 97.25 145 LYS A O 1
ATOM 1167 N N . GLY A 1 146 ? -18.348 6.117 20.568 1.00 96.88 146 GLY A N 1
ATOM 1168 C CA . GLY A 1 146 ? -16.964 6.101 20.082 1.00 96.88 146 GLY A CA 1
ATOM 1169 C C . GLY A 1 146 ? -16.419 4.686 19.856 1.00 96.88 146 GLY A C 1
ATOM 1170 O O . GLY A 1 146 ? -15.739 4.426 18.859 1.00 96.88 146 GLY A O 1
ATOM 1171 N N . ARG A 1 147 ? -16.740 3.739 20.749 1.00 96.75 147 ARG A N 1
ATOM 1172 C CA . ARG A 1 147 ? -16.372 2.322 20.580 1.00 96.75 147 ARG A CA 1
ATOM 1173 C C . ARG A 1 147 ? -17.110 1.686 19.405 1.00 96.75 147 ARG A C 1
ATOM 1175 O O . ARG A 1 147 ? -16.479 0.943 18.658 1.00 96.75 147 ARG A O 1
ATOM 1182 N N . ASN A 1 148 ? -18.383 2.020 19.214 1.00 97.38 148 ASN A N 1
ATOM 1183 C CA . ASN A 1 148 ? -19.192 1.528 18.104 1.00 97.38 148 ASN A CA 1
ATOM 1184 C C . ASN A 1 148 ? -18.630 1.995 16.761 1.00 97.38 148 ASN A C 1
ATOM 1186 O O . ASN A 1 148 ? -18.365 1.178 15.887 1.00 97.38 148 ASN A O 1
ATOM 1190 N N . ASN A 1 149 ? -18.288 3.281 16.646 1.00 97.88 149 ASN A N 1
ATOM 1191 C CA . ASN A 1 149 ? -17.630 3.824 15.454 1.00 97.88 149 ASN A CA 1
ATOM 1192 C C . ASN A 1 149 ? -16.306 3.110 15.144 1.00 97.88 149 ASN A C 1
ATOM 1194 O O . ASN A 1 149 ? -15.965 2.883 13.982 1.00 97.88 149 ASN A O 1
ATOM 1198 N N . ARG A 1 150 ? -15.542 2.734 16.179 1.00 97.25 150 ARG A N 1
ATOM 1199 C CA . ARG A 1 150 ? -14.301 1.971 15.999 1.00 97.25 150 ARG A CA 1
ATOM 1200 C C . ARG A 1 150 ? -14.564 0.558 15.475 1.00 97.25 150 ARG A C 1
ATOM 1202 O O . ARG A 1 150 ? -13.793 0.108 14.631 1.00 97.25 150 ARG A O 1
ATOM 1209 N N . VAL A 1 151 ? -15.595 -0.122 15.977 1.00 98.00 151 VAL A N 1
ATOM 1210 C CA . VAL A 1 151 ? -16.018 -1.445 15.489 1.00 98.00 151 VAL A CA 1
ATOM 1211 C C . VAL A 1 151 ? -16.472 -1.341 14.035 1.00 98.00 151 VAL A C 1
ATOM 1213 O O . VAL A 1 151 ? -15.857 -1.980 13.189 1.00 98.00 151 VAL A O 1
ATOM 1216 N N . ALA A 1 152 ? -17.394 -0.428 13.723 1.00 97.94 152 ALA A N 1
ATOM 1217 C CA . ALA A 1 152 ? -17.888 -0.205 12.363 1.00 97.94 152 ALA A CA 1
ATOM 1218 C C . ALA A 1 152 ? -16.759 0.122 11.365 1.00 97.94 152 ALA A C 1
ATOM 1220 O O . ALA A 1 152 ? -16.720 -0.387 10.247 1.00 97.94 152 ALA A O 1
ATOM 1221 N N . SER A 1 153 ? -15.777 0.938 11.771 1.00 97.62 153 SER A N 1
ATOM 1222 C CA . SER A 1 153 ? -14.608 1.236 10.934 1.00 97.62 153 SER A CA 1
ATOM 1223 C C . SER A 1 153 ? -13.714 0.017 10.684 1.00 97.62 153 SER A C 1
ATOM 1225 O O . SER A 1 153 ? -13.060 -0.024 9.642 1.00 97.62 153 SER A O 1
ATOM 1227 N N . LEU A 1 154 ? -13.610 -0.911 11.638 1.00 97.69 154 LEU A N 1
ATOM 1228 C CA . LEU A 1 154 ? -12.832 -2.140 11.475 1.00 97.69 154 LEU A CA 1
ATOM 1229 C C . LEU A 1 154 ? -13.589 -3.164 10.631 1.00 97.69 154 LEU A C 1
ATOM 1231 O O . LEU A 1 154 ? -12.961 -3.784 9.786 1.00 97.69 154 LEU A O 1
ATOM 1235 N N . GLU A 1 155 ? -14.906 -3.279 10.801 1.00 97.56 155 GLU A N 1
ATOM 1236 C CA . GLU A 1 155 ? -15.772 -4.137 9.979 1.00 97.56 155 GLU A CA 1
ATOM 1237 C C . GLU A 1 155 ? -15.736 -3.710 8.516 1.00 97.56 155 GLU A C 1
ATOM 1239 O O . GLU A 1 155 ? -15.470 -4.530 7.648 1.00 97.56 155 GLU A O 1
ATOM 1244 N N . LYS A 1 156 ? -15.869 -2.405 8.243 1.00 97.69 156 LYS A N 1
ATOM 124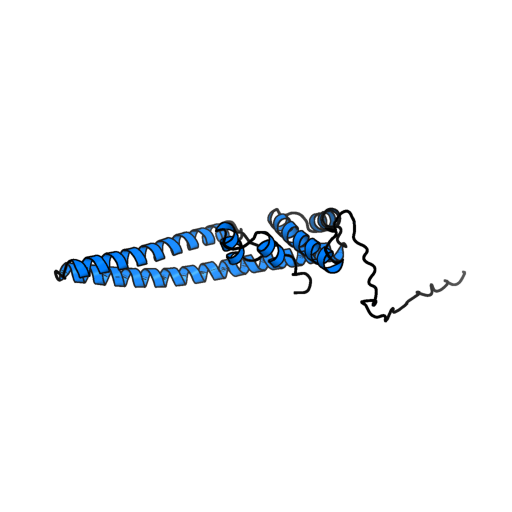5 C CA . LYS A 1 156 ? -15.733 -1.880 6.880 1.00 97.69 156 LYS A CA 1
ATOM 1246 C C . LYS A 1 156 ? -14.374 -2.215 6.261 1.00 97.69 156 LYS A C 1
ATOM 1248 O O . LYS A 1 156 ? -14.300 -2.524 5.079 1.00 97.69 156 LYS A O 1
ATOM 1253 N N . LYS A 1 157 ? -13.298 -2.110 7.048 1.00 96.31 157 LYS A N 1
ATOM 1254 C CA . LYS A 1 157 ? -11.948 -2.423 6.570 1.00 96.31 157 LYS A CA 1
ATOM 1255 C C . LYS A 1 157 ? -11.786 -3.921 6.307 1.00 96.31 157 LYS A C 1
ATOM 1257 O O . LYS A 1 157 ? -11.161 -4.279 5.321 1.00 96.31 157 LYS A O 1
ATOM 1262 N N . LEU A 1 158 ? -12.310 -4.762 7.195 1.00 96.69 158 LEU A N 1
ATOM 1263 C CA . LEU A 1 158 ? -12.249 -6.210 7.048 1.00 96.69 158 LEU A CA 1
ATOM 1264 C C . LEU A 1 158 ? -12.992 -6.648 5.781 1.00 96.69 158 LEU A C 1
ATOM 1266 O O . LEU A 1 158 ? -12.380 -7.296 4.948 1.00 96.69 158 LEU A O 1
ATOM 1270 N N . ALA A 1 159 ? -14.209 -6.143 5.565 1.00 96.50 159 ALA A N 1
ATOM 1271 C CA . ALA A 1 159 ? -14.989 -6.424 4.361 1.00 96.50 159 ALA A CA 1
ATOM 1272 C C . ALA A 1 159 ? -14.274 -6.001 3.060 1.00 96.50 159 ALA A C 1
ATOM 1274 O O . ALA A 1 159 ? -14.344 -6.701 2.058 1.00 96.50 159 ALA A O 1
ATOM 1275 N N . GLU A 1 160 ? -13.560 -4.864 3.057 1.00 95.69 160 GLU A N 1
ATOM 1276 C CA . GLU A 1 160 ? -12.739 -4.446 1.904 1.00 95.69 160 GLU A CA 1
ATOM 1277 C C . GLU A 1 160 ? -11.597 -5.441 1.627 1.00 95.69 160 GLU A C 1
ATOM 1279 O O . GLU A 1 160 ? -11.317 -5.745 0.470 1.00 95.69 160 GLU A O 1
ATOM 1284 N N . LEU A 1 161 ? -10.937 -5.950 2.672 1.00 95.56 161 LEU A N 1
ATOM 1285 C CA . LEU A 1 161 ? -9.833 -6.906 2.536 1.00 95.56 161 LEU A CA 1
ATOM 1286 C C . LEU A 1 161 ? -10.326 -8.303 2.136 1.00 95.56 161 LEU A C 1
ATOM 1288 O O . LEU A 1 161 ? -9.734 -8.911 1.249 1.00 95.56 161 LEU A O 1
ATOM 1292 N N . GLU A 1 162 ? -11.419 -8.776 2.736 1.00 94.38 162 GLU A N 1
ATOM 1293 C CA . GLU A 1 162 ? -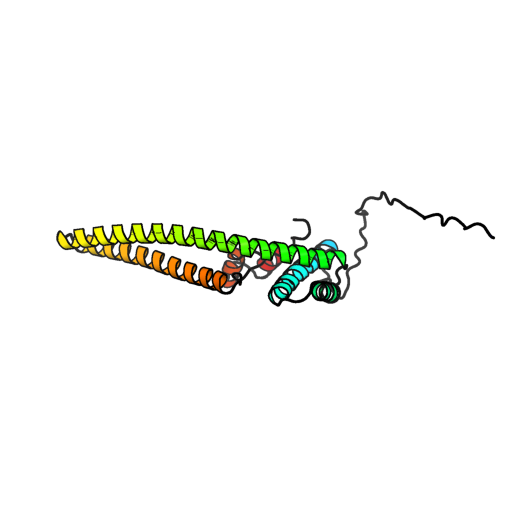12.075 -10.045 2.394 1.00 94.38 162 GLU A CA 1
ATOM 1294 C C . GLU A 1 162 ? -12.538 -10.039 0.935 1.00 94.38 162 GLU A C 1
ATOM 1296 O O . GLU A 1 162 ? -12.234 -10.969 0.198 1.00 94.38 162 GLU A O 1
ATOM 1301 N N . ALA A 1 163 ? -13.142 -8.942 0.463 1.00 95.94 163 ALA A N 1
ATOM 1302 C CA . ALA A 1 163 ? -13.515 -8.809 -0.944 1.00 95.94 163 ALA A CA 1
ATOM 1303 C C . ALA A 1 163 ? -12.300 -8.904 -1.883 1.00 95.94 163 ALA A C 1
ATOM 1305 O O . ALA A 1 163 ? -12.399 -9.458 -2.978 1.00 95.94 163 ALA A O 1
ATOM 1306 N N . HIS A 1 164 ? -11.141 -8.369 -1.491 1.00 94.44 164 HIS A N 1
ATOM 1307 C CA 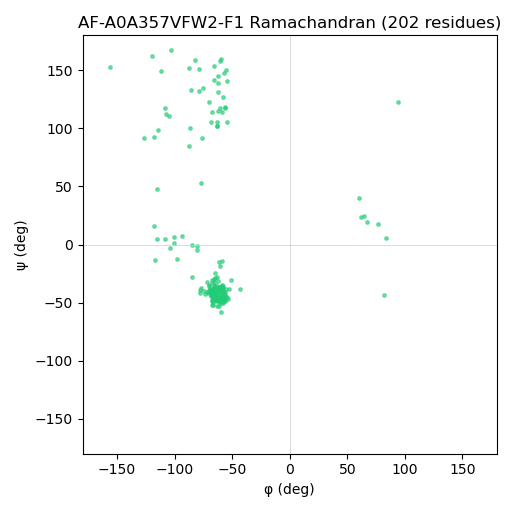. HIS A 1 164 ? -9.922 -8.535 -2.280 1.00 94.44 164 HIS A CA 1
ATOM 1308 C C . HIS A 1 164 ? -9.438 -9.987 -2.282 1.00 94.44 164 HIS A C 1
ATOM 1310 O O . HIS A 1 164 ? -9.116 -10.506 -3.352 1.00 94.44 164 HIS A O 1
ATOM 1316 N N . TRP A 1 165 ? -9.455 -10.631 -1.116 1.00 91.81 165 TRP A N 1
ATOM 1317 C CA . TRP A 1 165 ? -9.046 -12.020 -0.925 1.00 91.81 165 TRP A CA 1
ATOM 1318 C C . TRP A 1 165 ? -9.914 -12.995 -1.734 1.00 91.81 165 TRP A C 1
ATOM 1320 O O . TRP A 1 165 ? -9.381 -13.772 -2.524 1.00 91.81 165 TRP A O 1
ATOM 1330 N N . GLU A 1 166 ? -11.242 -12.877 -1.641 1.00 92.44 166 GLU A N 1
ATOM 1331 C CA . GLU A 1 166 ? -12.209 -13.711 -2.372 1.00 92.44 166 GLU A CA 1
ATOM 1332 C C . GLU A 1 166 ? -12.072 -13.572 -3.892 1.00 92.44 166 GLU A C 1
ATOM 1334 O O . GLU A 1 166 ? -12.123 -14.558 -4.624 1.00 92.44 166 GLU A O 1
ATOM 1339 N N . ASN A 1 167 ? -11.849 -12.349 -4.381 1.00 92.38 167 ASN A N 1
ATOM 1340 C CA . ASN A 1 167 ? -11.682 -12.091 -5.812 1.00 92.38 167 ASN A CA 1
ATOM 1341 C C . ASN A 1 167 ? -10.262 -12.405 -6.326 1.00 92.38 167 ASN A C 1
ATOM 1343 O O . ASN A 1 167 ? -9.983 -12.184 -7.505 1.00 92.38 167 ASN A O 1
ATOM 1347 N N . GLY A 1 168 ? -9.334 -12.847 -5.465 1.00 89.31 168 GLY A N 1
ATOM 1348 C CA . GLY A 1 168 ? -7.928 -13.063 -5.829 1.00 89.31 168 GLY A CA 1
ATOM 1349 C C . GLY A 1 168 ? -7.205 -11.785 -6.279 1.00 89.31 168 GLY A C 1
ATOM 1350 O O . GLY A 1 168 ? -6.224 -11.840 -7.025 1.00 89.31 168 GLY A O 1
ATOM 1351 N N . THR A 1 169 ? -7.699 -10.621 -5.853 1.00 92.25 169 THR A N 1
ATOM 1352 C CA . THR A 1 169 ? -7.139 -9.304 -6.182 1.00 92.25 169 THR A CA 1
ATOM 1353 C C . THR A 1 169 ? -6.358 -8.739 -5.002 1.00 92.25 169 THR A C 1
ATOM 1355 O O . THR A 1 169 ? -6.449 -9.220 -3.879 1.00 92.25 169 THR A O 1
ATOM 1358 N N . ILE A 1 170 ? -5.580 -7.685 -5.244 1.00 93.06 170 ILE A N 1
ATOM 1359 C CA . ILE A 1 170 ? -4.839 -6.993 -4.186 1.00 93.06 170 ILE A CA 1
ATOM 1360 C C . ILE A 1 170 ? -5.401 -5.589 -3.944 1.00 93.06 170 ILE A C 1
ATOM 1362 O O . ILE A 1 170 ? -5.844 -4.928 -4.894 1.00 93.06 170 ILE A O 1
ATOM 1366 N N . PRO A 1 171 ? -5.315 -5.074 -2.704 1.00 92.12 171 PRO A N 1
ATOM 1367 C CA . PRO A 1 171 ? -5.601 -3.678 -2.426 1.00 92.12 171 PRO A CA 1
ATOM 1368 C C . PRO A 1 171 ? -4.748 -2.738 -3.281 1.00 92.12 171 PRO A C 1
ATOM 1370 O O . PRO A 1 171 ? -3.595 -3.013 -3.626 1.00 92.12 171 PRO A O 1
ATOM 1373 N N . LYS A 1 172 ? -5.297 -1.561 -3.590 1.00 91.19 172 LYS A N 1
ATOM 1374 C CA . LYS A 1 172 ? -4.622 -0.589 -4.457 1.00 91.19 172 LYS A CA 1
ATOM 1375 C C . LYS A 1 172 ? -3.273 -0.136 -3.884 1.00 91.19 172 LYS A C 1
ATOM 1377 O O . LYS A 1 172 ? -3.209 0.566 -2.867 1.00 91.19 172 LYS A O 1
ATOM 1382 N N . VAL A 1 173 ? -2.204 -0.434 -4.619 1.00 92.50 173 VAL A N 1
ATOM 1383 C CA . VAL A 1 173 ? -0.834 -0.034 -4.279 1.00 92.50 173 VAL A CA 1
ATOM 1384 C C . VAL A 1 173 ? -0.580 1.427 -4.641 1.00 92.50 173 VAL A C 1
ATOM 1386 O O . VAL A 1 173 ? -0.851 1.885 -5.751 1.00 92.50 173 VAL A O 1
ATOM 1389 N N . VAL A 1 174 ? -0.010 2.179 -3.695 1.00 92.19 174 VAL A N 1
ATOM 1390 C CA . VAL A 1 174 ? 0.402 3.576 -3.896 1.00 92.19 174 VAL A CA 1
ATOM 1391 C C . VAL A 1 174 ? 1.919 3.686 -3.788 1.00 92.19 174 VAL A C 1
ATOM 1393 O O . VAL A 1 174 ? 2.483 3.787 -2.695 1.00 92.19 174 VAL A O 1
ATOM 1396 N N . PHE A 1 175 ? 2.585 3.714 -4.941 1.00 91.38 175 PHE A N 1
ATOM 1397 C CA . PHE A 1 175 ? 4.025 3.954 -5.028 1.00 91.38 175 PHE A CA 1
ATOM 1398 C C . PHE A 1 175 ? 4.392 5.348 -4.498 1.00 91.38 175 PHE A C 1
ATOM 1400 O O . PHE A 1 175 ? 3.691 6.322 -4.769 1.00 91.38 175 PHE A O 1
ATOM 1407 N N . GLY A 1 176 ? 5.490 5.454 -3.743 1.00 88.62 176 GLY A N 1
ATOM 1408 C CA . GLY A 1 176 ? 5.878 6.693 -3.045 1.00 88.62 176 GLY A CA 1
ATOM 1409 C C . GLY A 1 176 ? 5.189 6.895 -1.688 1.00 88.62 176 GLY A C 1
ATOM 1410 O O . GLY A 1 176 ? 5.359 7.931 -1.055 1.00 88.62 176 GLY A O 1
ATOM 1411 N N . GLY A 1 177 ? 4.419 5.904 -1.222 1.00 90.81 177 GLY A N 1
ATOM 1412 C CA . GLY A 1 177 ? 3.875 5.851 0.132 1.00 90.81 177 GLY A CA 1
ATOM 1413 C C . GLY A 1 177 ? 2.464 6.433 0.266 1.00 90.81 177 GLY A C 1
ATOM 1414 O O . GLY A 1 177 ? 2.217 7.618 0.039 1.00 90.81 177 GLY A O 1
ATOM 1415 N N . LYS A 1 178 ? 1.531 5.604 0.755 1.00 91.69 178 LYS A N 1
ATOM 1416 C CA . LYS A 1 178 ? 0.117 5.969 0.981 1.00 91.69 178 LYS A CA 1
ATOM 1417 C C . LYS A 1 178 ? -0.051 7.154 1.942 1.00 91.69 178 LYS A C 1
ATOM 1419 O O . LYS A 1 178 ? -0.949 7.971 1.758 1.00 91.69 178 LYS A O 1
ATOM 1424 N N . LYS A 1 179 ? 0.806 7.270 2.968 1.00 93.19 179 LYS A N 1
ATOM 1425 C CA . LYS A 1 179 ? 0.774 8.389 3.932 1.00 93.19 179 LYS A CA 1
ATOM 1426 C C . LYS A 1 179 ? 1.126 9.722 3.271 1.00 93.19 179 LYS A C 1
ATOM 1428 O O . LYS A 1 179 ? 0.429 10.702 3.515 1.00 93.19 179 LYS A O 1
ATOM 1433 N N . LEU A 1 180 ? 2.171 9.746 2.441 1.00 94.06 180 LEU A N 1
ATOM 1434 C CA . LEU A 1 180 ? 2.586 10.949 1.721 1.00 94.06 180 LEU A CA 1
ATOM 1435 C C . LEU A 1 180 ? 1.512 11.360 0.712 1.00 94.06 180 LEU A C 1
ATOM 1437 O O . LEU A 1 180 ? 1.078 12.506 0.730 1.00 94.06 180 LEU A O 1
ATOM 1441 N N . TRP A 1 181 ? 0.964 10.406 -0.047 1.00 94.38 181 TRP A N 1
ATOM 1442 C CA . TRP A 1 181 ? -0.150 10.675 -0.962 1.00 94.38 181 TRP A CA 1
ATOM 1443 C C . TRP A 1 181 ? -1.368 11.296 -0.258 1.00 94.38 181 TRP A C 1
ATOM 1445 O O . TRP A 1 181 ? -1.92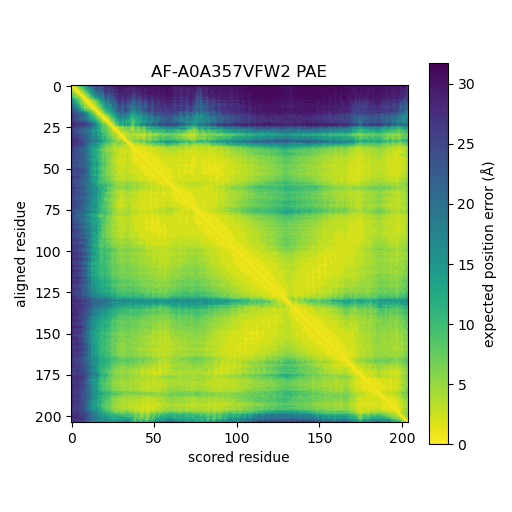1 12.288 -0.722 1.00 94.38 181 TRP A O 1
ATOM 1455 N N . LYS A 1 182 ? -1.739 10.796 0.930 1.00 94.75 182 LYS A N 1
ATOM 1456 C CA . LYS A 1 182 ? -2.811 11.399 1.743 1.00 94.75 182 LYS A CA 1
ATOM 1457 C C . LYS A 1 182 ? -2.511 12.835 2.183 1.00 94.75 182 LYS A C 1
ATOM 1459 O O . LYS A 1 182 ? -3.455 13.594 2.376 1.00 94.75 182 LYS A O 1
ATOM 1464 N N . LYS A 1 183 ? -1.242 13.206 2.399 1.00 96.12 183 LYS A N 1
ATOM 1465 C CA . LYS A 1 183 ? -0.859 14.595 2.709 1.00 96.12 183 LYS A CA 1
ATOM 1466 C C . LYS A 1 183 ? -1.010 15.487 1.480 1.00 96.12 183 LYS A C 1
ATOM 1468 O O . LYS A 1 183 ? -1.573 16.567 1.618 1.00 96.12 183 LYS A O 1
ATOM 1473 N N . VAL A 1 184 ? -0.606 14.997 0.306 1.00 95.75 184 VAL A N 1
ATOM 1474 C CA . VAL A 1 184 ? -0.790 15.698 -0.976 1.00 95.75 184 VAL A CA 1
ATOM 1475 C C . VAL A 1 184 ? -2.271 15.978 -1.233 1.00 95.75 184 VAL A C 1
ATOM 1477 O O . VAL A 1 184 ? -2.643 17.126 -1.442 1.00 95.75 184 VAL A O 1
ATOM 1480 N N . CYS A 1 185 ? -3.153 14.980 -1.086 1.00 95.00 185 CYS A N 1
ATOM 1481 C CA . CYS A 1 185 ? -4.604 15.176 -1.242 1.00 95.00 185 CYS A CA 1
ATOM 1482 C C . CYS A 1 185 ? -5.217 16.182 -0.248 1.00 95.00 185 CYS A C 1
ATOM 1484 O O . CYS A 1 185 ? -6.327 16.649 -0.466 1.00 95.00 185 CYS A O 1
ATOM 1486 N N . LYS A 1 186 ? -4.525 16.486 0.857 1.00 96.44 186 LYS A N 1
ATOM 1487 C CA . LYS A 1 186 ? -4.956 17.455 1.877 1.00 96.44 186 LYS A CA 1
ATOM 1488 C C . LYS A 1 186 ? -4.268 18.818 1.738 1.00 96.44 186 LYS A C 1
ATOM 1490 O O . LYS A 1 186 ? -4.400 19.629 2.649 1.00 96.44 186 LYS A O 1
ATOM 1495 N N . GLY A 1 187 ? -3.479 19.037 0.683 1.00 95.25 187 GLY A N 1
ATOM 1496 C CA . GLY A 1 187 ? -2.701 20.265 0.491 1.00 95.25 187 GLY A CA 1
ATOM 1497 C C . GLY A 1 187 ? -1.565 20.461 1.502 1.00 95.25 187 GLY A C 1
ATOM 1498 O O . GLY A 1 187 ? -1.109 21.578 1.696 1.00 95.25 187 GLY A O 1
ATOM 1499 N N . ARG A 1 188 ? -1.117 19.394 2.184 1.00 95.38 188 ARG A N 1
ATOM 1500 C CA . ARG A 1 188 ? -0.062 19.449 3.224 1.00 95.38 188 ARG A CA 1
ATOM 1501 C C . ARG A 1 188 ? 1.322 19.010 2.734 1.00 95.38 188 ARG A C 1
ATOM 1503 O O . ARG A 1 188 ? 2.229 18.871 3.547 1.00 95.38 188 ARG A O 1
ATOM 1510 N N . ALA A 1 189 ? 1.438 18.661 1.460 1.00 94.94 189 ALA A N 1
ATOM 1511 C CA . ALA A 1 189 ? 2.666 18.243 0.793 1.00 94.94 189 ALA A CA 1
ATOM 1512 C C . ALA A 1 189 ? 2.507 18.509 -0.705 1.00 94.94 189 ALA A C 1
ATOM 1514 O O . ALA A 1 189 ? 1.381 18.478 -1.218 1.00 94.94 189 ALA A O 1
ATOM 1515 N N . THR A 1 190 ? 3.613 18.736 -1.403 1.00 96.12 190 THR A N 1
ATOM 1516 C CA . THR A 1 190 ? 3.589 19.004 -2.845 1.00 96.12 190 THR A CA 1
ATOM 1517 C C . THR A 1 190 ? 3.503 17.716 -3.667 1.00 96.12 190 THR A C 1
ATOM 1519 O O . THR A 1 190 ? 3.825 16.609 -3.213 1.00 96.12 190 THR A O 1
ATOM 1522 N N . ARG A 1 191 ? 3.046 17.834 -4.919 1.00 93.44 191 ARG A N 1
ATOM 1523 C CA . ARG A 1 191 ? 3.012 16.689 -5.840 1.00 93.44 191 ARG A CA 1
ATOM 1524 C C . ARG A 1 191 ? 4.434 16.263 -6.204 1.00 93.44 191 ARG A C 1
ATOM 1526 O O . ARG A 1 191 ? 4.682 15.074 -6.402 1.00 93.44 191 ARG A O 1
ATOM 1533 N N . GLU A 1 192 ? 5.341 17.223 -6.277 1.00 92.44 192 GLU A N 1
ATOM 1534 C CA . GLU A 1 192 ? 6.757 17.096 -6.591 1.00 92.44 192 GLU A CA 1
ATOM 1535 C C . GLU A 1 192 ? 7.462 16.242 -5.535 1.00 92.44 192 GLU A C 1
ATOM 1537 O O . GLU A 1 192 ? 8.128 15.271 -5.898 1.00 92.44 192 GLU A O 1
ATOM 1542 N N . GLU A 1 193 ? 7.211 16.495 -4.246 1.00 92.75 193 GLU A N 1
ATOM 1543 C CA . GLU A 1 193 ? 7.703 15.667 -3.134 1.00 92.75 193 GLU A CA 1
ATOM 1544 C C . GLU A 1 193 ? 7.278 14.199 -3.273 1.00 92.75 193 GLU A C 1
ATOM 1546 O O . GLU A 1 193 ? 8.101 13.283 -3.187 1.00 92.75 193 GLU A O 1
ATOM 1551 N N . TRP A 1 194 ? 5.993 13.943 -3.539 1.00 93.62 194 TRP A N 1
ATOM 1552 C CA . TRP A 1 194 ? 5.511 12.572 -3.731 1.00 93.62 194 TRP A CA 1
ATOM 1553 C C . TRP A 1 194 ? 6.096 11.916 -4.984 1.00 93.62 194 TRP A C 1
ATOM 1555 O O . TRP A 1 194 ? 6.385 10.716 -4.994 1.00 93.62 194 TRP A O 1
ATOM 1565 N N . GLN A 1 195 ? 6.303 12.693 -6.048 1.00 90.81 195 GLN A N 1
ATOM 1566 C CA . GLN A 1 195 ? 6.989 12.211 -7.237 1.00 90.81 195 GLN A CA 1
ATOM 1567 C C . GLN A 1 195 ? 8.458 11.883 -6.961 1.00 90.81 195 GLN A C 1
ATOM 1569 O O . GLN A 1 195 ? 8.933 10.887 -7.498 1.00 90.81 195 GLN A O 1
ATOM 1574 N N . ALA A 1 196 ? 9.165 12.672 -6.153 1.00 89.94 196 ALA A N 1
ATOM 1575 C CA . ALA A 1 196 ? 10.557 12.425 -5.789 1.00 89.94 196 ALA A CA 1
ATOM 1576 C C . ALA A 1 196 ? 10.702 11.128 -4.976 1.00 89.94 196 ALA A C 1
ATOM 1578 O O . ALA A 1 196 ? 11.522 10.276 -5.317 1.00 89.94 196 ALA A O 1
ATOM 1579 N N . ALA A 1 197 ? 9.808 10.897 -4.007 1.00 89.88 197 ALA A N 1
ATOM 1580 C CA . ALA A 1 197 ? 9.813 9.714 -3.135 1.00 89.88 197 ALA A CA 1
ATOM 1581 C C . ALA A 1 197 ? 9.702 8.357 -3.867 1.00 89.88 197 ALA A C 1
ATOM 1583 O O . ALA A 1 197 ? 9.930 7.301 -3.276 1.00 89.88 197 ALA A O 1
ATOM 1584 N N . ARG A 1 198 ? 9.325 8.357 -5.151 1.00 88.00 198 ARG A N 1
ATOM 1585 C CA . ARG A 1 198 ? 9.166 7.148 -5.978 1.00 88.00 198 ARG A CA 1
ATOM 1586 C C . ARG A 1 198 ? 10.141 7.053 -7.154 1.00 88.00 198 ARG A C 1
ATOM 1588 O O . ARG A 1 198 ? 9.974 6.148 -7.963 1.00 88.00 198 ARG A O 1
ATOM 1595 N N . LYS A 1 199 ? 11.091 7.983 -7.297 1.00 84.81 199 LYS A N 1
ATOM 1596 C CA . LYS A 1 199 ? 12.033 8.033 -8.435 1.00 84.81 199 LYS A CA 1
ATOM 1597 C C . LYS A 1 199 ? 13.407 7.419 -8.142 1.00 84.81 199 LYS A C 1
ATOM 1599 O O . LYS A 1 199 ? 14.148 7.181 -9.083 1.00 84.81 199 LYS A O 1
ATOM 1604 N N . ASN A 1 200 ? 13.727 7.138 -6.878 1.00 78.81 200 ASN A N 1
ATOM 1605 C CA . ASN A 1 200 ? 15.084 6.798 -6.438 1.00 78.81 200 ASN A CA 1
ATOM 1606 C C . ASN A 1 200 ? 15.209 5.356 -5.891 1.00 78.81 200 ASN A C 1
ATOM 1608 O O . ASN A 1 200 ? 15.700 5.162 -4.787 1.00 78.81 200 ASN A O 1
ATOM 1612 N N . ARG A 1 201 ? 14.679 4.342 -6.599 1.00 70.62 201 ARG A N 1
ATOM 1613 C CA . ARG A 1 201 ? 14.637 2.934 -6.118 1.00 70.62 201 ARG A CA 1
ATOM 1614 C C . ARG A 1 201 ? 15.413 1.912 -6.962 1.00 70.62 201 ARG A C 1
ATOM 1616 O O . ARG A 1 201 ? 15.175 0.708 -6.865 1.00 70.62 201 ARG A O 1
ATOM 1623 N N . LEU A 1 202 ? 16.303 2.367 -7.842 1.00 65.12 202 LEU A N 1
ATOM 1624 C CA . LEU A 1 202 ? 17.046 1.452 -8.715 1.00 65.12 202 LEU A CA 1
ATOM 1625 C C . LEU A 1 202 ? 18.017 0.564 -7.911 1.00 65.12 202 LEU A C 1
ATOM 1627 O O . LEU A 1 202 ? 17.962 -0.654 -8.066 1.00 65.12 202 LEU A O 1
ATOM 1631 N N . TYR A 1 203 ? 18.798 1.159 -7.000 1.00 62.44 203 TYR A N 1
ATOM 1632 C CA . TYR A 1 203 ? 19.840 0.491 -6.195 1.00 62.44 203 TYR A CA 1
ATOM 1633 C C . TYR A 1 203 ? 19.497 0.309 -4.707 1.00 62.44 203 TYR A C 1
ATOM 1635 O O . TYR A 1 203 ? 20.343 -0.124 -3.934 1.00 62.44 203 TYR A O 1
ATOM 1643 N N . SER A 1 204 ? 18.277 0.667 -4.303 1.00 54.75 204 SER A N 1
ATOM 1644 C CA . SER A 1 204 ? 17.749 0.445 -2.949 1.00 54.75 204 SER A CA 1
ATOM 1645 C C . SER A 1 204 ? 17.023 -0.885 -2.832 1.00 54.75 204 SER A C 1
ATOM 1647 O O . SER A 1 204 ? 16.328 -1.224 -3.828 1.00 54.75 204 SER A O 1
#

Mean predicted aligned error: 8.94 Å

Nearest PDB structures (foldseek):
  8cwy-assembly1_F  TM=9.311E-01  e=1.426E+00  synthetic construct
  8cwy-assembly1_B  TM=9.303E-01  e=1.584E+00  synthetic construct
  6b87-assembly1_A-2  TM=9.106E-01  e=3.480E+00  synthetic construct
  6b87-assembly2_B-3  TM=8.595E-01  e=3.302E+00  synthetic construct
  6wa9-assembly1_L  TM=8.090E-01  e=6.199E+00  Chlamydia pneumoniae

Solvent-accessible surface area (backbone atoms only — not comparable to full-atom values): 11695 Å² total; per-residue (Å²): 135,84,82,81,79,80,78,80,75,87,79,80,82,84,87,63,76,94,68,53,98,75,66,83,76,75,62,54,81,88,77,41,81,81,80,59,52,59,64,58,38,49,24,35,34,42,39,47,42,16,58,50,34,37,54,38,54,76,71,65,55,53,73,68,55,52,27,54,52,35,18,70,74,52,72,40,55,65,66,57,25,43,49,21,38,52,53,22,48,53,52,53,53,52,47,52,60,48,47,60,54,50,44,56,53,42,50,55,52,35,55,56,39,49,53,53,32,54,54,42,48,55,52,40,54,56,35,59,77,66,66,54,60,68,71,60,52,53,55,39,50,54,50,37,52,54,38,46,54,53,36,54,56,40,51,56,50,42,53,56,47,49,54,24,58,76,69,75,48,69,79,89,83,53,86,38,41,61,70,52,51,55,30,32,79,66,74,73,43,56,70,64,59,42,52,54,62,42,28,76,55,74,92,106

Secondary structure (DSSP, 8-state):
-PPP-------------SS-SS------TTT--SSS-HHHHHHHHHHHHHHHHHHHHHTT--HHHHHHHHHHHH---HHHHHHHHHHHHHHHHHHHHHHHHHHHHHHHHHHHHHHHHHHHHHHHHHHHHTT--HHHHHHHHHHHHHHHHHHHHHHHHHHHHHHHHHTT--PPP-TT-HHHHHHHTTTSS-HHHHHHTTT--S--

pLDDT: mean 87.97, std 13.35, range [45.53, 98.06]

Sequence (204 aa):
MPKTKAKLRFSVTVCGEFFPEVYPTFRSSRWSRGEEDPLATEMRLFCSCMRWAFNRLLEGVSRDEIKKLGQELFGLNSRYADDARLKAQAVLDSQKELLDLEVEETEKKLGRARKKLGLAMKKLAKAEEKGAPPEVIEKLHLTVKGRNNRVASLEKKLAELEAHWENGTIPKVVFGGKKLWKKVCKGRATREEWQAARKNRLYS

Radius of gyration: 28.32 Å; Cα contacts (8 Å, |Δi|>4): 151; chains: 1; bounding box: 74×51×85 Å

Foldseek 3Di:
DDDDDPPPPPDDDPPDDPDPPDDPQPDPPVQDPVVDGPVLSQLQLLLVLLVVLLVCVVVVHDLVVSLVVSCVVSVDPSVSSSVSNVVSVVVQVVQLVVLVVVLVVLVVVLVVLVVVLVVLVVVLVVCVVVVHDPVVNVVSVVVSVVSVVVNVVSVVVNVVSVVCVVVVHGPDDDALDPVQVVCCVVVNHPPVNSSVSRRRPPPD